Protein AF-A0A3L7RA05-F1 (afdb_monomer_lite)

pLDDT: mean 92.76, std 9.55, range [30.36, 98.62]

Sequence (229 aa):
MREIPTSWDGPIRLGLREAELTRAEQMAAEIEQLLPGQFQALEKLQRESLTTEQENALQTAAIDRTEAEQKMVAQAEATLKVTWPMVASAAPADLRNAAKKLAARYVEAEETAEMIDRYRDIVNYNFWRATCEAEVTEPALRARETAWRAEQEFQNAQLQAAKKSYEESFAAWREVLDAAPVLRADELTAEELAELIARYRMVLEQLDEKLPTPFILQDILDRTSTVAQ

Structure (mmCIF, N/CA/C/O backbone):
data_AF-A0A3L7RA05-F1
#
_entry.id   AF-A0A3L7RA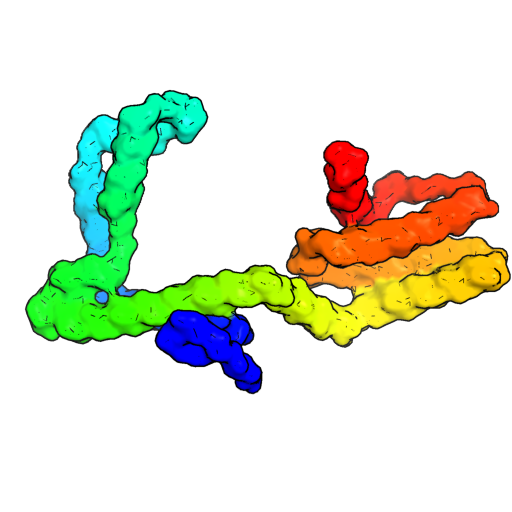05-F1
#
loop_
_atom_site.group_PDB
_atom_site.id
_atom_site.type_symbol
_atom_site.label_atom_id
_atom_site.label_alt_id
_atom_site.label_comp_id
_atom_site.label_asym_id
_atom_site.label_entity_id
_atom_site.label_seq_id
_atom_site.pdbx_PDB_ins_code
_atom_site.Cartn_x
_atom_site.Cartn_y
_atom_site.Cartn_z
_atom_site.occupancy
_atom_site.B_iso_or_equiv
_atom_site.auth_seq_id
_atom_site.auth_comp_id
_atom_site.auth_asym_id
_atom_site.auth_atom_id
_atom_site.pdbx_PDB_model_num
ATOM 1 N N . MET A 1 1 ? 11.178 -16.685 11.580 1.00 60.03 1 MET A N 1
ATOM 2 C CA . MET A 1 1 ? 10.991 -15.225 11.409 1.00 60.03 1 MET A CA 1
ATOM 3 C C . MET A 1 1 ? 11.704 -14.524 12.562 1.00 60.03 1 MET A C 1
ATOM 5 O O . MET A 1 1 ? 11.599 -15.023 13.675 1.00 60.03 1 MET A O 1
ATOM 9 N N . ARG A 1 2 ? 12.493 -13.472 12.298 1.00 75.25 2 ARG A N 1
ATOM 10 C CA . ARG A 1 2 ? 13.341 -12.799 13.303 1.00 75.25 2 ARG A CA 1
ATOM 11 C C . ARG A 1 2 ? 12.523 -11.799 14.123 1.00 75.25 2 ARG A C 1
ATOM 13 O O . ARG A 1 2 ? 11.702 -11.082 13.561 1.00 75.25 2 ARG A O 1
ATOM 20 N N . GLU A 1 3 ? 12.760 -11.779 15.427 1.00 81.69 3 GLU A N 1
ATOM 21 C CA . GLU A 1 3 ? 12.160 -10.833 16.370 1.00 81.69 3 GLU A CA 1
ATOM 22 C C . GLU A 1 3 ? 12.961 -9.532 16.429 1.00 81.69 3 GLU A C 1
ATOM 24 O O . GLU A 1 3 ? 14.195 -9.554 16.368 1.00 81.69 3 GLU A O 1
ATOM 29 N N . ILE A 1 4 ? 12.252 -8.409 16.539 1.00 75.56 4 ILE A N 1
ATOM 30 C CA . ILE A 1 4 ? 12.837 -7.079 16.702 1.00 75.56 4 ILE A CA 1
ATOM 31 C C . ILE A 1 4 ? 12.491 -6.593 18.112 1.00 75.56 4 ILE A C 1
ATOM 33 O O . ILE A 1 4 ? 11.303 -6.463 18.417 1.00 75.56 4 ILE A O 1
ATOM 37 N N . PRO A 1 5 ? 13.490 -6.343 18.979 1.00 76.31 5 PRO A N 1
ATOM 38 C CA . PRO A 1 5 ? 13.239 -5.713 20.265 1.00 76.31 5 PRO A CA 1
ATOM 39 C C . PRO A 1 5 ? 12.754 -4.283 20.025 1.00 76.31 5 PRO A C 1
ATOM 41 O O . PRO A 1 5 ? 13.353 -3.545 19.242 1.00 76.31 5 PRO A O 1
ATOM 44 N N . THR A 1 6 ? 11.671 -3.900 20.690 1.00 71.94 6 THR A N 1
ATOM 45 C CA . THR A 1 6 ? 11.108 -2.552 20.595 1.00 71.94 6 THR A CA 1
ATOM 46 C C . THR A 1 6 ? 11.242 -1.837 21.934 1.00 71.94 6 THR A C 1
ATOM 48 O O . THR A 1 6 ? 11.517 -2.456 22.961 1.00 71.94 6 THR A O 1
ATOM 51 N N . SER A 1 7 ? 11.059 -0.518 21.932 1.00 68.50 7 SER A N 1
ATOM 52 C CA . SER A 1 7 ? 10.914 0.271 23.162 1.00 68.50 7 SER A CA 1
ATOM 53 C C . SER A 1 7 ? 9.582 0.028 23.892 1.00 68.50 7 SER A C 1
ATOM 55 O O . SER A 1 7 ? 9.350 0.644 24.930 1.00 68.50 7 SER A O 1
ATOM 57 N N . TRP A 1 8 ? 8.720 -0.843 23.357 1.00 61.66 8 TRP A N 1
ATOM 58 C CA . TRP A 1 8 ? 7.424 -1.238 23.902 1.00 61.66 8 TRP A CA 1
ATOM 59 C C . TRP A 1 8 ? 7.462 -2.674 24.447 1.00 61.66 8 TRP A C 1
ATOM 61 O O . TRP A 1 8 ? 8.435 -3.403 24.247 1.00 61.66 8 TRP A O 1
ATOM 71 N N . ASP A 1 9 ? 6.408 -3.066 25.169 1.00 59.59 9 ASP A N 1
ATOM 72 C CA . ASP A 1 9 ? 6.291 -4.357 25.859 1.00 59.59 9 ASP A CA 1
ATOM 73 C C . ASP A 1 9 ? 6.180 -5.534 24.867 1.00 59.59 9 ASP A C 1
ATOM 75 O O . ASP A 1 9 ? 5.107 -6.057 24.578 1.00 59.59 9 ASP A O 1
ATOM 79 N N . GLY A 1 10 ? 7.325 -5.963 24.335 1.00 67.75 10 GLY A N 1
ATOM 80 C CA . GLY A 1 10 ? 7.475 -7.218 23.606 1.00 67.75 10 GLY A CA 1
ATOM 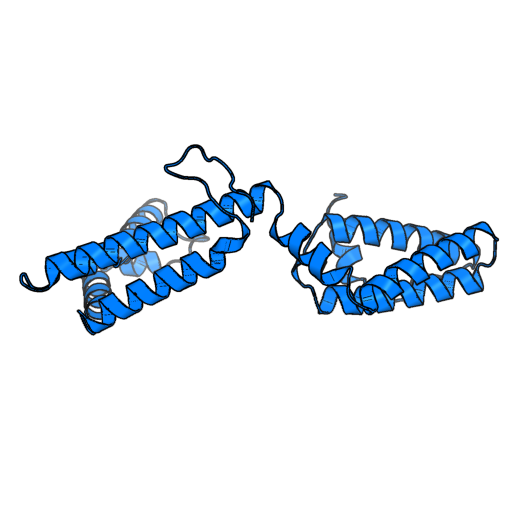81 C C . GLY A 1 10 ? 8.213 -7.105 22.267 1.00 67.75 10 GLY A C 1
ATOM 82 O O . GLY A 1 10 ? 8.258 -6.044 21.633 1.00 67.75 10 GLY A O 1
ATOM 83 N N . PRO A 1 11 ? 8.828 -8.209 21.811 1.00 79.31 11 PRO A N 1
ATOM 84 C CA . PRO A 1 11 ? 9.399 -8.279 20.477 1.00 79.31 11 PRO A CA 1
ATOM 85 C C . PRO A 1 11 ? 8.299 -8.311 19.411 1.00 79.31 11 PRO A C 1
ATOM 87 O O . PRO A 1 11 ? 7.339 -9.072 19.521 1.00 79.31 11 PRO A O 1
ATOM 90 N N . ILE A 1 12 ? 8.484 -7.556 18.328 1.00 86.00 12 ILE A N 1
ATOM 91 C CA . ILE A 1 12 ? 7.595 -7.610 17.161 1.00 86.00 12 ILE A CA 1
ATOM 92 C C . ILE A 1 12 ? 8.190 -8.463 16.048 1.00 86.00 12 ILE A C 1
ATOM 94 O O . ILE A 1 12 ? 9.405 -8.667 15.953 1.00 86.00 12 ILE A O 1
ATOM 98 N N . ARG A 1 13 ? 7.323 -8.919 15.144 1.00 89.75 13 ARG A N 1
ATOM 99 C CA . ARG A 1 13 ? 7.722 -9.547 13.885 1.00 89.75 13 ARG A CA 1
ATOM 100 C C . ARG A 1 13 ? 7.013 -8.846 12.740 1.00 89.75 13 ARG A C 1
ATOM 102 O O . ARG A 1 13 ? 5.790 -8.888 12.654 1.00 89.75 13 ARG A O 1
ATOM 109 N N . LEU A 1 14 ? 7.788 -8.248 11.834 1.00 91.19 14 LEU A N 1
ATOM 110 C CA . LEU A 1 14 ? 7.226 -7.397 10.783 1.00 91.19 14 LEU A CA 1
ATOM 111 C C . LEU A 1 14 ? 6.218 -8.135 9.906 1.00 91.19 14 LEU A C 1
ATOM 113 O O . LEU A 1 14 ? 5.184 -7.578 9.581 1.00 91.19 14 LEU A O 1
ATOM 117 N N . GLY A 1 15 ? 6.453 -9.407 9.583 1.00 91.25 15 GLY A N 1
ATOM 118 C CA . GLY A 1 15 ? 5.546 -10.198 8.746 1.00 91.25 15 GLY A CA 1
ATOM 119 C C . GLY A 1 15 ? 4.228 -10.629 9.406 1.00 91.25 15 GLY A C 1
ATOM 120 O O . GLY A 1 15 ? 3.490 -11.373 8.775 1.00 91.25 15 GLY A O 1
ATOM 121 N N . LEU A 1 16 ? 3.934 -10.222 10.650 1.00 93.69 16 LEU A N 1
ATOM 122 C CA . LEU A 1 16 ? 2.717 -10.633 11.369 1.00 93.69 16 LEU A CA 1
ATOM 123 C C . LEU A 1 16 ? 1.593 -9.589 11.392 1.00 93.69 16 LEU A C 1
ATOM 125 O O . LEU A 1 16 ? 0.535 -9.893 11.930 1.00 93.69 16 LEU A O 1
ATOM 129 N N . ARG A 1 17 ? 1.769 -8.404 10.791 1.00 94.88 17 ARG A N 1
ATOM 130 C CA . ARG A 1 17 ? 0.741 -7.343 10.772 1.00 94.88 17 ARG A CA 1
ATOM 131 C C . ARG A 1 17 ? -0.640 -7.869 10.380 1.00 94.88 17 ARG A C 1
ATOM 133 O O . ARG A 1 17 ? -1.608 -7.648 11.090 1.00 94.88 17 ARG A O 1
ATOM 140 N N . GLU A 1 18 ? -0.723 -8.593 9.266 1.00 95.75 18 GLU A N 1
ATOM 141 C CA . GLU A 1 18 ? -1.983 -9.122 8.737 1.00 95.75 18 GLU A CA 1
ATOM 142 C C . GLU A 1 18 ? -2.595 -10.180 9.665 1.00 95.75 18 GLU A C 1
ATOM 144 O O . GLU A 1 18 ? -3.815 -10.275 9.776 1.00 95.75 18 GLU A O 1
ATOM 149 N N . ALA A 1 19 ? -1.758 -10.953 10.364 1.00 96.00 19 ALA A N 1
ATOM 150 C CA . ALA A 1 19 ? -2.216 -11.929 11.346 1.00 96.00 19 ALA A CA 1
ATOM 151 C C . ALA A 1 19 ? -2.782 -11.250 12.605 1.00 96.00 19 ALA A C 1
ATOM 153 O O . ALA A 1 19 ? -3.796 -11.708 13.124 1.00 96.00 19 ALA A O 1
ATOM 154 N N . GLU A 1 20 ? -2.176 -10.150 13.066 1.00 96.31 20 GLU A N 1
ATOM 155 C CA . GLU A 1 20 ? -2.706 -9.362 14.189 1.00 96.31 20 GLU A CA 1
ATOM 156 C C . GLU A 1 20 ? -4.001 -8.630 13.811 1.00 96.31 20 GLU A C 1
ATOM 158 O O . GLU A 1 20 ? -4.951 -8.659 14.587 1.00 96.31 20 GLU A O 1
ATOM 163 N N . LEU A 1 21 ? -4.111 -8.089 12.591 1.00 97.25 21 LEU A N 1
ATOM 164 C CA . LEU A 1 21 ? -5.382 -7.543 12.087 1.00 97.25 21 LEU A CA 1
ATOM 165 C C . LEU A 1 21 ? -6.471 -8.619 12.026 1.00 97.25 21 LEU A C 1
ATOM 167 O O . LEU A 1 21 ? -7.571 -8.425 12.533 1.00 97.25 21 LEU A O 1
ATOM 171 N N . THR A 1 22 ? -6.146 -9.803 11.499 1.00 97.75 22 THR A N 1
ATOM 172 C CA . THR A 1 22 ? -7.081 -10.941 11.476 1.00 97.75 22 THR A CA 1
ATOM 173 C C . THR A 1 22 ? -7.502 -11.341 12.895 1.00 97.75 22 THR A C 1
ATOM 175 O O . THR A 1 22 ? -8.666 -11.652 13.146 1.00 97.75 22 THR A O 1
ATOM 178 N N . ARG A 1 23 ? -6.569 -11.327 13.856 1.00 97.00 23 ARG A N 1
ATOM 179 C CA . ARG A 1 23 ? -6.865 -11.581 15.271 1.00 97.00 23 ARG A CA 1
ATOM 180 C C . ARG A 1 23 ? -7.800 -10.510 15.837 1.00 97.00 23 ARG A C 1
ATOM 182 O O . ARG A 1 23 ? -8.740 -10.871 16.542 1.00 97.00 23 ARG A O 1
ATOM 189 N N . ALA A 1 24 ? -7.579 -9.231 15.539 1.00 97.25 24 ALA A N 1
ATOM 190 C CA . ALA A 1 24 ? -8.465 -8.145 15.950 1.00 97.25 24 ALA A CA 1
ATOM 191 C C . ALA A 1 24 ? -9.879 -8.330 15.373 1.00 97.25 24 ALA A C 1
ATOM 193 O O . ALA A 1 24 ? -10.850 -8.331 16.129 1.00 97.25 24 ALA A O 1
ATOM 194 N N . GLU A 1 25 ? -10.005 -8.599 14.073 1.00 97.44 25 GLU A N 1
ATOM 195 C CA . GLU A 1 25 ? -11.287 -8.877 13.410 1.00 97.44 25 GLU A CA 1
ATOM 196 C C . GLU A 1 25 ? -12.034 -10.053 14.053 1.00 97.44 25 GLU A C 1
ATOM 198 O O . GLU A 1 25 ? -13.237 -9.969 14.306 1.00 97.44 25 GLU A O 1
ATOM 203 N N . GLN A 1 26 ? -11.325 -11.136 14.384 1.00 97.62 26 GLN A N 1
ATOM 204 C CA . GLN A 1 26 ? -11.904 -12.284 15.086 1.00 97.62 26 GLN A CA 1
ATOM 205 C C . GLN A 1 26 ? -12.421 -11.903 16.477 1.00 97.62 26 GLN A C 1
ATOM 207 O O . GLN A 1 26 ? -13.551 -12.246 16.821 1.00 97.62 26 GLN A O 1
ATOM 212 N N . MET A 1 27 ? -11.637 -11.158 17.266 1.00 97.25 27 MET A N 1
ATOM 213 C CA . MET A 1 27 ? -12.080 -10.694 18.587 1.00 97.25 27 MET A CA 1
ATOM 214 C C . MET A 1 27 ? -13.296 -9.764 18.471 1.00 97.25 27 MET A C 1
ATOM 216 O O . MET A 1 27 ? -14.230 -9.887 19.258 1.00 97.25 27 MET A O 1
ATOM 220 N N . ALA A 1 28 ? -13.316 -8.863 17.485 1.00 96.50 28 ALA A N 1
ATOM 221 C CA . ALA A 1 28 ? -14.454 -7.988 17.214 1.00 96.50 28 ALA A CA 1
ATOM 222 C C . ALA A 1 28 ? -15.717 -8.796 16.870 1.00 96.50 28 ALA A C 1
ATOM 224 O O . ALA A 1 28 ? -16.781 -8.550 17.436 1.00 96.50 28 ALA A O 1
ATOM 225 N N . ALA A 1 29 ? -15.590 -9.813 16.014 1.00 97.50 29 ALA A N 1
ATOM 226 C CA . ALA A 1 29 ? -16.691 -10.709 15.671 1.00 97.50 29 ALA A CA 1
ATOM 227 C C . ALA A 1 29 ? -17.203 -11.505 16.886 1.00 97.50 29 ALA A C 1
ATOM 229 O O . ALA A 1 29 ? -18.412 -11.671 17.043 1.00 97.50 29 ALA A O 1
ATOM 230 N N . GLU A 1 30 ? -16.318 -11.969 17.774 1.00 96.88 30 GLU A N 1
ATOM 231 C CA . GLU A 1 30 ? -16.709 -12.634 19.025 1.00 96.88 30 GLU A CA 1
ATOM 232 C C . GLU A 1 30 ? -17.455 -11.684 19.977 1.00 96.88 30 GLU A C 1
ATOM 234 O O . GLU A 1 30 ? -18.440 -12.086 20.602 1.00 96.88 30 GLU A O 1
ATOM 239 N N . ILE A 1 31 ? -17.029 -10.418 20.078 1.00 96.62 31 ILE A N 1
ATOM 240 C CA . ILE A 1 31 ? -17.736 -9.411 20.885 1.00 96.62 31 ILE A CA 1
ATOM 241 C C . ILE A 1 31 ? -19.118 -9.133 20.294 1.00 96.62 31 ILE A C 1
ATOM 243 O O . ILE A 1 31 ? -20.088 -9.082 21.048 1.00 96.62 31 ILE A O 1
ATOM 247 N N . GLU A 1 32 ? -19.229 -9.006 18.971 1.00 96.94 32 GLU A N 1
ATOM 248 C CA . GLU A 1 32 ? -20.511 -8.807 18.288 1.00 96.94 32 GLU A CA 1
ATOM 249 C C . GLU A 1 32 ? -21.453 -10.005 18.487 1.00 96.94 32 GLU A C 1
ATOM 251 O O . GLU A 1 32 ? -22.637 -9.824 18.743 1.00 96.94 32 GLU A O 1
ATOM 256 N N . GLN A 1 33 ? -20.946 -11.242 18.466 1.00 96.88 33 GLN A N 1
ATOM 257 C CA . GLN A 1 33 ? -21.755 -12.425 18.791 1.00 96.88 33 GLN A CA 1
ATOM 258 C C . GLN A 1 33 ? -22.227 -12.433 20.251 1.00 96.88 33 GLN A C 1
ATOM 260 O O . GLN A 1 33 ? -23.344 -12.864 20.539 1.00 96.88 33 GLN A O 1
ATOM 265 N N . LEU A 1 34 ? -21.385 -11.963 21.176 1.00 95.50 34 LEU A N 1
ATOM 266 C CA . LEU A 1 34 ? -21.715 -11.866 22.597 1.00 95.50 34 LEU A CA 1
ATOM 267 C C . LEU A 1 34 ? -22.720 -10.738 22.887 1.00 95.50 34 LEU A C 1
ATOM 269 O O . LEU A 1 34 ? -23.530 -10.852 23.807 1.00 95.50 34 LEU A O 1
ATOM 273 N N . LEU A 1 35 ? -22.643 -9.643 22.130 1.00 96.12 35 LEU A N 1
ATOM 274 C CA . LEU A 1 35 ? -23.382 -8.397 22.331 1.00 96.12 35 LEU A CA 1
ATOM 275 C C . LEU A 1 35 ? -23.994 -7.905 21.005 1.00 96.12 35 LEU A C 1
ATOM 277 O O . LEU A 1 35 ? -23.650 -6.816 20.538 1.00 96.12 35 LEU A O 1
ATOM 281 N N . PRO A 1 36 ? -24.923 -8.670 20.408 1.00 96.62 36 PRO A N 1
ATOM 282 C CA . PRO A 1 36 ? -25.398 -8.412 19.053 1.00 96.62 36 PRO A CA 1
ATOM 283 C C . PRO A 1 36 ? -26.062 -7.041 18.931 1.00 96.62 36 PRO A C 1
ATOM 285 O O . PRO A 1 36 ? -26.958 -6.693 19.706 1.00 96.62 36 PRO A O 1
ATOM 288 N N . GLY A 1 37 ? -25.615 -6.260 17.949 1.00 94.88 37 GLY A N 1
ATOM 289 C CA . GLY A 1 37 ? -26.120 -4.930 17.620 1.00 94.88 37 GLY A CA 1
ATOM 290 C C . GLY A 1 37 ? -25.737 -3.830 18.611 1.00 94.88 37 GLY A C 1
ATOM 291 O O . GLY A 1 37 ? -26.127 -2.680 18.408 1.00 94.88 37 GLY A O 1
ATOM 292 N N . GLN A 1 38 ? -24.980 -4.131 19.673 1.00 94.81 38 GLN A N 1
ATOM 293 C CA . GLN A 1 38 ? -24.647 -3.134 20.697 1.00 94.81 38 GLN A CA 1
ATOM 294 C C . GLN A 1 38 ? -23.672 -2.074 20.186 1.00 94.81 38 GLN A C 1
ATOM 296 O O . GLN A 1 38 ? -23.773 -0.918 20.593 1.00 94.81 38 GLN A O 1
ATOM 301 N N . PHE A 1 39 ? -22.769 -2.432 19.269 1.00 95.69 39 PHE A N 1
ATOM 302 C CA . PHE A 1 39 ? -21.875 -1.457 18.645 1.00 95.69 39 PHE A CA 1
ATOM 303 C C . PHE A 1 39 ? -22.674 -0.412 17.857 1.00 95.69 39 PHE A C 1
ATOM 305 O O . PHE A 1 39 ? -22.581 0.781 18.137 1.00 95.69 39 PHE A O 1
ATOM 312 N N . GLN A 1 40 ? -23.548 -0.867 16.955 1.00 95.56 40 GLN A N 1
ATOM 313 C CA . GLN A 1 40 ? -24.406 0.007 16.148 1.00 95.56 40 GLN A CA 1
ATOM 314 C C . GLN A 1 40 ? -25.390 0.817 17.003 1.00 95.56 40 GLN A C 1
ATOM 316 O O . GLN A 1 40 ? -25.653 1.986 16.719 1.00 95.56 40 GLN A O 1
ATOM 321 N N . ALA A 1 41 ? -25.939 0.220 18.066 1.00 94.75 41 ALA A N 1
ATOM 322 C CA . ALA A 1 41 ? -26.807 0.931 18.998 1.00 94.75 41 ALA A CA 1
ATOM 323 C C . ALA A 1 41 ? -26.061 2.079 19.696 1.00 94.75 41 ALA A C 1
ATOM 325 O O . ALA A 1 41 ? -26.610 3.174 19.834 1.00 94.75 41 ALA A O 1
ATOM 326 N N . LEU A 1 42 ? -24.805 1.849 20.090 1.00 94.88 42 LEU A N 1
ATOM 327 C CA . LEU A 1 42 ? -23.967 2.871 20.704 1.00 94.88 42 LEU A CA 1
ATOM 328 C C . LEU A 1 42 ? -23.561 3.955 19.694 1.00 94.88 42 LEU A C 1
ATOM 330 O O . LEU A 1 42 ? -23.609 5.130 20.040 1.00 94.88 42 LEU A O 1
ATOM 334 N N . GLU A 1 43 ? -23.249 3.602 18.443 1.00 94.31 43 GLU A N 1
ATOM 335 C CA . GLU A 1 43 ? -23.002 4.582 17.368 1.00 94.31 43 GLU A CA 1
ATOM 336 C C . GLU A 1 43 ? -24.209 5.487 17.133 1.00 94.31 43 GLU A C 1
ATOM 338 O O . GLU A 1 43 ? -24.073 6.708 17.033 1.00 94.31 43 GLU A O 1
ATOM 343 N N . LYS A 1 44 ? -25.405 4.895 17.075 1.00 94.31 44 LYS A N 1
ATOM 344 C CA . LYS A 1 44 ? -26.647 5.646 16.922 1.00 94.31 44 LYS A CA 1
ATOM 345 C C . LYS A 1 44 ? -26.858 6.602 18.096 1.00 94.31 44 LYS A C 1
ATOM 347 O O . LYS A 1 44 ? -27.145 7.771 17.866 1.00 94.31 44 LYS A O 1
ATOM 352 N N . LEU A 1 45 ? -26.655 6.131 19.327 1.00 93.50 45 LEU A N 1
ATOM 353 C CA . LEU A 1 45 ? -26.782 6.957 20.528 1.00 93.50 45 LEU A CA 1
ATOM 354 C C . LEU A 1 45 ? -25.779 8.120 20.536 1.00 93.50 45 LEU A C 1
ATOM 356 O O . LEU A 1 45 ? -26.148 9.235 20.890 1.00 93.50 45 LEU A O 1
ATOM 360 N N . GLN A 1 46 ? -24.533 7.885 20.116 1.00 93.25 46 GLN A N 1
ATOM 361 C CA . GLN A 1 46 ? -23.517 8.939 20.021 1.00 93.25 46 GLN A CA 1
ATOM 362 C C . GLN A 1 46 ? -23.810 9.948 18.913 1.00 93.25 46 GLN A C 1
ATOM 364 O O . GLN A 1 46 ? -23.480 11.121 19.049 1.00 93.25 46 GLN A O 1
ATOM 369 N N . ARG A 1 47 ? -24.449 9.521 17.823 1.00 91.50 47 ARG A N 1
ATOM 370 C CA . ARG A 1 47 ? -24.908 10.438 16.778 1.00 91.50 47 ARG A CA 1
ATOM 371 C C . ARG A 1 47 ? -26.085 11.286 17.252 1.00 91.50 47 ARG A C 1
ATOM 373 O O . ARG A 1 47 ? -26.091 12.484 17.019 1.00 91.50 47 ARG A O 1
ATOM 380 N N . GLU A 1 48 ? -27.041 10.682 17.952 1.00 93.00 48 GLU A N 1
ATOM 381 C CA . GLU A 1 48 ? -28.201 11.378 18.527 1.00 93.00 48 GLU A CA 1
ATOM 382 C C . GLU A 1 48 ? -27.830 12.321 19.686 1.00 93.00 48 GLU A C 1
ATOM 384 O O . GLU A 1 48 ? -28.621 13.194 20.036 1.00 93.00 48 GLU A O 1
ATOM 389 N N . SER A 1 49 ? -26.645 12.161 20.287 1.00 92.19 49 SER A N 1
ATOM 390 C CA . SER A 1 49 ? -26.158 13.026 21.367 1.00 92.19 49 SER A CA 1
ATOM 391 C C . SER A 1 49 ? -25.431 14.284 20.880 1.00 92.19 49 SER A C 1
ATOM 393 O O . SER A 1 49 ? -25.112 15.148 21.703 1.00 92.19 49 SER A O 1
ATOM 395 N N . LEU A 1 50 ? -25.185 14.414 19.570 1.00 92.38 50 LEU A N 1
ATOM 396 C CA . LEU A 1 50 ? -24.576 15.612 18.997 1.00 92.38 50 LEU A CA 1
ATOM 397 C C . LEU A 1 50 ? -25.514 16.815 19.095 1.00 92.38 50 LEU A C 1
ATOM 399 O O . LEU A 1 50 ? -26.730 16.714 18.931 1.00 92.38 50 LEU A O 1
ATOM 403 N N . THR A 1 51 ? -24.937 17.988 19.341 1.00 91.88 51 THR A N 1
ATOM 404 C CA . THR A 1 51 ? -25.700 19.236 19.286 1.00 91.88 51 THR A CA 1
ATOM 405 C C . THR A 1 51 ? -25.928 19.664 17.839 1.00 91.88 51 THR A C 1
ATOM 407 O O . THR A 1 51 ? -25.129 19.374 16.951 1.00 91.88 51 THR A O 1
ATOM 410 N N . THR A 1 52 ? -26.979 20.450 17.598 1.00 90.25 52 THR A N 1
ATOM 411 C CA . THR A 1 52 ? -27.245 21.030 16.271 1.00 90.25 52 THR A CA 1
ATOM 412 C C . THR A 1 52 ? -26.065 21.866 15.757 1.00 90.25 52 THR A C 1
ATOM 414 O O . THR A 1 52 ? -25.778 21.872 14.566 1.00 90.25 52 THR A O 1
ATOM 417 N N . GLU A 1 53 ? -25.340 22.548 16.648 1.00 89.00 53 GLU A N 1
ATOM 418 C CA . GLU A 1 53 ? -24.135 23.306 16.287 1.00 89.00 53 GLU A CA 1
ATOM 419 C C . GLU A 1 53 ? -22.990 22.386 15.838 1.00 89.00 53 GLU A C 1
ATOM 421 O O . GLU A 1 53 ? -22.323 22.678 14.848 1.00 89.00 53 GLU A O 1
ATOM 426 N N . GLN A 1 54 ? -22.799 21.247 16.513 1.00 90.06 54 GLN A N 1
ATOM 427 C CA . GLN A 1 54 ? -21.813 20.236 16.128 1.00 90.06 54 GLN A CA 1
ATOM 428 C C . GLN A 1 54 ? -22.159 19.576 14.789 1.00 90.06 54 GLN A C 1
ATOM 430 O O . GLN A 1 54 ? -21.278 19.405 13.949 1.00 90.06 54 GLN A O 1
ATOM 435 N N . GLU A 1 55 ? -23.432 19.243 14.562 1.00 89.88 55 GLU A N 1
ATOM 436 C CA . GLU A 1 55 ? -23.894 18.691 13.283 1.00 89.88 55 GLU A CA 1
ATOM 437 C C . GLU A 1 55 ? -23.682 19.674 12.128 1.00 89.88 55 GLU A C 1
ATOM 439 O O . GLU A 1 55 ? -23.180 19.285 11.073 1.00 89.88 55 GLU A O 1
ATOM 444 N N . ASN A 1 56 ? -24.000 20.955 12.336 1.00 91.62 56 ASN A N 1
ATOM 445 C CA . ASN A 1 56 ? -23.769 21.994 11.335 1.00 91.62 56 ASN A CA 1
ATOM 446 C C . ASN A 1 56 ? -22.270 22.164 11.044 1.00 91.62 56 ASN A C 1
ATOM 448 O O . ASN A 1 56 ? -21.872 22.195 9.881 1.00 91.62 56 ASN A O 1
ATOM 452 N N . ALA A 1 57 ? -21.424 22.197 12.079 1.00 90.75 57 ALA A N 1
ATOM 453 C CA . ALA A 1 57 ? -19.976 22.327 11.917 1.00 90.75 57 ALA A CA 1
ATOM 454 C C . ALA A 1 57 ? -19.356 21.140 11.148 1.00 90.75 57 ALA A C 1
ATOM 456 O O . ALA A 1 57 ? -18.427 21.330 10.359 1.00 90.75 57 ALA A O 1
ATOM 457 N N . LEU A 1 58 ? -19.887 19.924 11.334 1.00 90.31 58 LEU A N 1
ATOM 458 C CA . LEU A 1 58 ? -19.482 18.734 10.575 1.00 90.31 58 LEU A CA 1
ATOM 459 C C . LEU A 1 58 ? -19.830 18.840 9.082 1.00 90.31 58 LEU A C 1
ATOM 461 O O . LEU A 1 58 ? -19.088 18.315 8.252 1.00 90.31 58 LEU A O 1
ATOM 465 N N . GLN A 1 59 ? -20.924 19.525 8.737 1.00 92.81 59 GLN A N 1
ATOM 466 C CA . GLN A 1 59 ? -21.350 19.740 7.349 1.00 92.81 59 GLN A CA 1
ATOM 467 C C . GLN A 1 59 ? -20.569 20.861 6.647 1.00 92.81 59 GLN A C 1
ATOM 469 O O . GLN A 1 59 ? -20.438 20.833 5.422 1.00 92.81 59 GLN A O 1
ATOM 474 N N . THR A 1 60 ? -20.015 21.819 7.395 1.00 90.62 60 THR A N 1
ATOM 475 C CA . THR A 1 60 ? -19.139 22.864 6.846 1.00 90.62 60 THR A CA 1
ATOM 476 C C . THR A 1 60 ? -17.842 22.246 6.314 1.00 90.62 60 THR A C 1
ATOM 478 O O . THR A 1 60 ? -17.188 21.448 6.998 1.00 90.62 60 THR A O 1
ATOM 481 N N . ALA A 1 61 ? -17.441 22.613 5.093 1.00 90.94 61 ALA A N 1
ATOM 482 C CA . ALA A 1 61 ? -16.202 22.135 4.484 1.00 90.94 61 ALA A CA 1
ATOM 483 C C . ALA A 1 61 ? -14.982 22.576 5.306 1.00 90.94 61 ALA A C 1
ATOM 485 O O . ALA A 1 61 ? -14.946 23.692 5.811 1.00 90.94 61 ALA A O 1
ATOM 486 N N . ALA A 1 62 ? -13.960 21.720 5.422 1.00 89.50 62 ALA A N 1
ATOM 487 C CA . ALA A 1 62 ? -12.821 21.960 6.316 1.00 89.50 62 ALA A CA 1
ATOM 488 C C . ALA A 1 62 ? -12.106 23.305 6.087 1.00 89.50 62 ALA A C 1
ATOM 490 O O . ALA A 1 62 ? -11.623 23.897 7.046 1.00 89.50 62 ALA A O 1
ATOM 491 N N . ILE A 1 63 ? -12.070 23.785 4.839 1.00 91.88 63 ILE A N 1
ATOM 492 C CA . ILE A 1 63 ? -11.450 25.062 4.456 1.00 91.88 63 ILE A CA 1
ATOM 493 C C . ILE A 1 63 ? -12.285 26.292 4.845 1.00 91.88 63 ILE A C 1
ATOM 495 O O . ILE A 1 63 ? -11.732 27.375 5.004 1.00 91.88 63 ILE A O 1
ATOM 499 N N . ASP A 1 64 ? -13.591 26.111 5.041 1.00 93.12 64 ASP A N 1
ATOM 500 C CA . ASP A 1 64 ? -14.544 27.177 5.358 1.00 93.12 64 ASP A CA 1
ATOM 501 C C . ASP A 1 64 ? -14.877 27.238 6.859 1.00 93.12 64 ASP A C 1
ATOM 503 O O . ASP A 1 64 ? -15.622 28.114 7.296 1.00 93.12 64 ASP A O 1
ATOM 507 N N . ARG A 1 65 ? -14.331 26.315 7.665 1.00 90.81 65 ARG A N 1
ATOM 508 C CA . ARG A 1 65 ? -14.553 26.263 9.116 1.00 90.81 65 ARG A CA 1
ATOM 509 C C . ARG A 1 65 ? -13.808 27.391 9.819 1.00 90.81 65 ARG A C 1
ATOM 511 O O . ARG A 1 65 ? -12.603 27.573 9.660 1.00 90.81 65 ARG A O 1
ATOM 518 N N . THR A 1 66 ? -14.512 28.089 10.695 1.00 94.31 66 THR A N 1
ATOM 519 C CA . THR A 1 66 ? -13.908 28.948 11.714 1.00 94.31 66 THR A CA 1
ATOM 520 C C . THR A 1 66 ? -13.148 28.117 12.754 1.00 94.31 66 THR A C 1
ATOM 522 O O . THR A 1 66 ? -13.390 26.923 12.930 1.00 94.31 66 THR A O 1
ATOM 525 N N . GLU A 1 67 ? -12.262 28.754 13.525 1.00 92.25 67 GLU A N 1
ATOM 526 C CA . GLU A 1 67 ? -11.533 28.079 14.613 1.00 92.25 67 GLU A CA 1
ATOM 527 C C . GLU A 1 67 ? -12.485 27.460 15.660 1.00 92.25 67 GLU A C 1
ATOM 529 O O . GLU A 1 67 ? -12.211 26.400 16.226 1.00 92.25 67 GLU A O 1
ATOM 534 N N . ALA A 1 68 ? -13.624 28.112 15.914 1.00 91.94 68 ALA A N 1
ATOM 535 C CA . ALA A 1 68 ? -14.646 27.608 16.826 1.00 91.94 68 ALA A CA 1
ATOM 536 C C . ALA A 1 68 ? -15.328 26.349 16.270 1.00 91.94 68 ALA A C 1
ATOM 538 O O . ALA A 1 68 ? -15.423 25.346 16.977 1.00 91.94 68 ALA A O 1
ATOM 539 N N . GLU A 1 69 ? -15.728 26.364 14.996 1.00 91.38 69 GLU A N 1
ATOM 540 C CA . GLU A 1 69 ? -16.300 25.194 14.320 1.00 91.38 69 GLU A CA 1
ATOM 541 C C . GLU A 1 69 ? -15.289 24.053 14.231 1.00 91.38 69 GLU A C 1
ATOM 543 O O . GLU A 1 69 ? -15.646 22.897 14.429 1.00 91.38 69 GLU A O 1
ATOM 548 N N . GLN A 1 70 ? -14.007 24.356 14.026 1.00 92.38 70 GLN A N 1
ATOM 549 C CA . GLN A 1 70 ? -12.962 23.341 14.010 1.00 92.38 70 GLN A CA 1
ATOM 550 C C . GLN A 1 70 ? -12.822 22.638 15.369 1.00 92.38 70 GLN A C 1
ATOM 552 O O . GLN A 1 70 ? -12.703 21.413 15.420 1.00 92.38 70 GLN A O 1
ATOM 557 N N . LYS A 1 71 ? -12.912 23.381 16.481 1.00 92.81 71 LYS A N 1
ATOM 558 C CA . LYS A 1 71 ? -12.962 22.795 17.834 1.00 92.81 71 LYS A CA 1
ATOM 559 C C . LYS A 1 71 ? -14.228 21.964 18.050 1.00 92.81 71 LYS A C 1
ATOM 561 O O . LYS A 1 71 ? -14.143 20.893 18.647 1.00 92.81 71 LYS A O 1
ATOM 566 N N . MET A 1 72 ? -15.380 22.426 17.560 1.00 92.69 72 MET A N 1
ATOM 567 C CA . MET A 1 72 ? -16.643 21.682 17.651 1.00 92.69 72 MET A CA 1
ATOM 568 C C . MET A 1 72 ? -16.600 20.377 16.857 1.00 92.69 72 MET A C 1
ATOM 570 O O . MET A 1 72 ? -17.036 19.354 17.375 1.00 92.69 72 MET A O 1
ATOM 574 N N . VAL A 1 73 ? -16.026 20.384 15.651 1.00 92.62 73 VAL A N 1
ATOM 575 C CA . VAL A 1 73 ? -15.826 19.172 14.845 1.00 92.62 73 VAL A CA 1
ATOM 576 C C . VAL A 1 73 ? -14.923 18.187 15.571 1.00 92.62 73 VAL A C 1
ATOM 578 O O . VAL A 1 73 ? -15.305 17.034 15.714 1.00 92.62 73 VAL A O 1
ATOM 581 N N . ALA A 1 74 ? -13.787 18.633 16.112 1.00 92.12 74 ALA A N 1
ATOM 582 C CA . ALA A 1 74 ? -12.895 17.747 16.861 1.00 92.12 74 ALA A CA 1
ATOM 583 C C . ALA A 1 74 ? -13.600 17.096 18.069 1.00 92.12 74 ALA A C 1
ATOM 585 O O . ALA A 1 74 ? -13.409 15.913 18.350 1.00 92.12 74 ALA A O 1
ATOM 586 N N . GLN A 1 75 ? -14.449 17.850 18.775 1.00 91.88 75 GLN A N 1
ATOM 587 C CA . GLN A 1 75 ? -15.273 17.313 19.863 1.00 91.88 75 GLN A CA 1
ATOM 588 C C . GLN A 1 75 ? -16.338 16.335 19.354 1.00 91.88 75 GLN A C 1
ATOM 590 O O . GLN A 1 75 ? -16.534 15.284 19.958 1.00 91.88 75 GLN A O 1
ATOM 595 N N . ALA A 1 76 ? -17.014 16.660 18.252 1.00 92.19 76 ALA A N 1
ATOM 596 C CA . ALA A 1 76 ? -18.044 15.816 17.661 1.00 92.19 76 ALA A CA 1
ATOM 597 C C . ALA A 1 76 ? -17.461 14.494 17.141 1.00 92.19 76 ALA A C 1
ATOM 599 O O . ALA A 1 76 ? -18.007 13.432 17.423 1.00 92.19 76 ALA A O 1
ATOM 600 N N . GLU A 1 77 ? -16.315 14.535 16.461 1.00 92.38 77 GLU A N 1
ATOM 601 C CA . GLU A 1 77 ? -15.569 13.353 16.019 1.00 92.38 77 GLU A CA 1
ATOM 602 C C . GLU A 1 77 ? -15.148 12.479 17.208 1.00 92.38 77 GLU A C 1
ATOM 604 O O . GLU A 1 77 ? -15.293 11.257 17.157 1.00 92.38 77 GLU A O 1
ATOM 609 N N . ALA A 1 78 ? -14.699 13.090 18.311 1.00 91.12 78 ALA A N 1
ATOM 610 C CA . ALA A 1 78 ? -14.382 12.360 19.537 1.00 91.12 78 ALA A CA 1
ATOM 611 C C . ALA A 1 78 ? -15.620 11.690 20.162 1.00 91.12 78 ALA A C 1
ATOM 613 O O . ALA A 1 78 ? -15.522 10.552 20.618 1.00 91.12 78 ALA A O 1
ATOM 614 N N . THR A 1 79 ? -16.782 12.351 20.154 1.00 91.06 79 THR A N 1
ATOM 615 C CA . THR A 1 79 ? -18.051 11.767 20.625 1.00 91.06 79 THR A CA 1
ATOM 616 C C . THR A 1 79 ? -18.517 10.620 19.732 1.00 91.06 79 THR A C 1
ATOM 618 O O . THR A 1 79 ? -18.915 9.568 20.235 1.00 91.06 79 THR A O 1
ATOM 621 N N . LEU A 1 80 ? -18.439 10.794 18.412 1.00 92.62 80 LEU A N 1
ATOM 622 C CA . LEU A 1 80 ? -18.854 9.794 17.428 1.00 92.62 80 LEU A CA 1
ATOM 623 C C . LEU A 1 80 ? -17.965 8.544 17.427 1.00 92.62 80 LEU A C 1
ATOM 625 O O . LEU A 1 80 ? -18.405 7.490 16.966 1.00 92.62 80 LEU A O 1
ATOM 629 N N . LYS A 1 81 ? -16.730 8.633 17.935 1.00 94.31 81 LYS A N 1
ATOM 630 C CA . LYS A 1 81 ? -15.792 7.510 17.972 1.00 94.31 81 LYS A CA 1
ATOM 631 C C . LYS A 1 81 ? -16.237 6.446 18.981 1.00 94.31 81 LYS A C 1
ATOM 633 O O . LYS A 1 81 ? -15.911 6.503 20.166 1.00 94.31 81 LYS A O 1
ATOM 638 N N . VAL A 1 82 ? -16.940 5.430 18.491 1.00 95.06 82 VAL A N 1
ATOM 639 C CA . VAL A 1 82 ? -17.291 4.228 19.258 1.00 95.06 82 VAL A CA 1
ATOM 640 C C . VAL A 1 82 ? -16.166 3.197 19.188 1.00 95.06 82 VAL A C 1
ATOM 642 O O . VAL A 1 82 ? -15.555 2.989 18.144 1.00 95.06 82 VAL A O 1
ATOM 645 N N . THR A 1 83 ? -15.878 2.542 20.316 1.00 96.06 83 THR A N 1
ATOM 646 C CA . THR A 1 83 ? -14.831 1.514 20.419 1.00 96.06 83 THR A CA 1
ATOM 647 C C . THR A 1 83 ? -15.347 0.261 21.129 1.00 96.06 83 THR A C 1
ATOM 649 O O . THR A 1 83 ? -16.242 0.333 21.978 1.00 96.06 83 THR A O 1
ATOM 652 N N . TRP A 1 84 ? -14.755 -0.903 20.847 1.00 96.56 84 TRP A N 1
ATOM 653 C CA . TRP A 1 84 ? -15.118 -2.157 21.521 1.00 96.56 84 TRP A CA 1
ATOM 654 C C . TRP A 1 84 ? -14.986 -2.118 23.055 1.00 96.56 84 TRP A C 1
ATOM 656 O O . TRP A 1 84 ? -15.866 -2.659 23.726 1.00 96.56 84 TRP A O 1
ATOM 666 N N . PRO A 1 85 ? -13.987 -1.443 23.663 1.00 96.75 85 PRO A N 1
ATOM 667 C CA . PRO A 1 85 ? -13.961 -1.220 25.111 1.00 96.75 85 PRO A CA 1
ATOM 668 C C . PRO A 1 85 ? -15.174 -0.456 25.663 1.00 96.75 85 PRO A C 1
ATOM 670 O O . PRO A 1 85 ? -15.624 -0.751 26.777 1.00 96.75 85 PRO A O 1
ATOM 673 N N . MET A 1 86 ? -15.732 0.497 24.904 1.00 96.19 86 MET A N 1
ATOM 674 C CA . MET A 1 86 ? -16.962 1.201 25.293 1.00 96.19 86 MET A CA 1
ATOM 675 C C . MET A 1 86 ? -18.160 0.248 25.267 1.00 96.19 86 MET A C 1
ATOM 677 O O . MET A 1 86 ? -18.880 0.152 26.262 1.00 96.19 86 MET A O 1
ATOM 681 N N . VAL A 1 87 ? -18.313 -0.526 24.187 1.00 96.44 87 VAL A N 1
ATOM 682 C CA . VAL A 1 87 ? -19.370 -1.547 24.050 1.00 96.44 87 VAL A CA 1
ATOM 683 C C . VAL A 1 87 ? -19.279 -2.584 25.172 1.00 96.44 87 VAL A C 1
ATOM 685 O O . VAL A 1 87 ? -20.258 -2.857 25.867 1.00 96.44 87 VAL A O 1
ATOM 688 N N . ALA A 1 88 ? -18.077 -3.095 25.438 1.00 96.00 88 ALA A N 1
ATOM 689 C CA . ALA A 1 88 ? -17.824 -4.041 26.517 1.00 96.00 88 ALA A CA 1
ATOM 690 C C . ALA A 1 88 ? -18.121 -3.464 27.910 1.00 96.00 88 ALA A C 1
ATOM 692 O O . ALA A 1 88 ? -18.502 -4.200 28.819 1.00 96.00 88 ALA A O 1
ATOM 693 N N . SER A 1 89 ? -17.953 -2.154 28.104 1.00 95.19 89 SER A N 1
ATOM 694 C CA . SER A 1 89 ? -18.267 -1.487 29.372 1.00 95.19 89 SER A CA 1
ATOM 695 C C . SER A 1 89 ? -19.770 -1.293 29.578 1.00 95.19 89 SER A C 1
ATOM 697 O O . SER A 1 89 ? -20.234 -1.405 30.715 1.00 95.19 89 SER A O 1
ATOM 699 N N . ALA A 1 90 ? -20.520 -1.073 28.496 1.00 93.50 90 ALA A N 1
ATOM 700 C CA . ALA A 1 90 ? -21.980 -0.972 28.496 1.00 93.50 90 ALA A CA 1
ATOM 701 C C . ALA A 1 90 ? -22.693 -2.336 28.602 1.00 93.50 90 ALA A C 1
ATOM 703 O O . ALA A 1 90 ? -23.900 -2.390 28.832 1.00 93.50 90 ALA A O 1
ATOM 704 N N . ALA A 1 91 ? -21.954 -3.441 28.478 1.00 94.75 91 ALA A N 1
ATOM 705 C CA . ALA A 1 91 ? -22.499 -4.790 28.501 1.00 94.75 91 ALA A CA 1
ATOM 706 C C . ALA A 1 91 ? -23.269 -5.136 29.802 1.00 94.75 91 ALA A C 1
ATOM 708 O O . ALA A 1 91 ? -22.915 -4.648 30.896 1.00 94.75 91 ALA A O 1
ATOM 709 N N . PRO A 1 92 ? -24.270 -6.040 29.713 1.00 94.94 92 PRO A N 1
ATOM 710 C CA . PRO A 1 92 ? -24.941 -6.649 30.864 1.00 94.94 92 PRO A CA 1
ATOM 711 C C . PRO A 1 92 ? -23.952 -7.220 31.889 1.00 94.94 92 PRO A C 1
ATOM 713 O O . PRO A 1 92 ? -22.872 -7.681 31.527 1.00 94.94 92 PRO A O 1
ATOM 716 N N . ALA A 1 93 ? -24.287 -7.158 33.181 1.00 93.50 93 ALA A N 1
ATOM 717 C CA . ALA A 1 93 ? -23.343 -7.451 34.268 1.00 93.50 93 ALA A CA 1
ATOM 718 C C . ALA A 1 93 ? -22.758 -8.878 34.221 1.00 93.50 93 ALA A C 1
ATOM 720 O O . ALA A 1 93 ? -21.599 -9.078 34.581 1.00 93.50 93 ALA A O 1
ATOM 721 N N . ASP A 1 94 ? -23.545 -9.839 33.750 1.00 94.38 94 ASP A N 1
ATOM 722 C CA . ASP A 1 94 ? -23.195 -11.243 33.537 1.00 94.38 94 ASP A CA 1
ATOM 723 C C . ASP A 1 94 ? -22.212 -11.452 32.373 1.00 94.38 94 ASP A C 1
ATOM 725 O O . ASP A 1 94 ? -21.316 -12.290 32.473 1.00 94.38 94 ASP A O 1
ATOM 729 N N . LEU A 1 95 ? -22.308 -10.648 31.309 1.00 95.25 95 LEU A N 1
ATOM 730 C CA . LEU A 1 95 ? -21.448 -10.751 30.120 1.00 95.25 95 LEU A CA 1
ATOM 731 C C . LEU A 1 95 ? -20.263 -9.773 30.131 1.00 95.25 95 LEU A C 1
ATOM 733 O O . LEU A 1 95 ? -19.275 -9.971 29.421 1.00 95.25 95 LEU A O 1
ATOM 737 N N . ARG A 1 96 ? -20.315 -8.731 30.967 1.00 94.88 96 ARG A N 1
ATOM 738 C CA . ARG A 1 96 ? -19.359 -7.612 30.985 1.00 94.88 96 ARG A CA 1
ATOM 739 C C . ARG A 1 96 ? -17.909 -8.036 31.150 1.00 94.88 96 ARG A C 1
ATOM 741 O O . ARG A 1 96 ? -17.034 -7.505 30.474 1.00 94.88 96 ARG A O 1
ATOM 748 N N . ASN A 1 97 ? -17.628 -8.989 32.036 1.00 95.88 97 ASN A N 1
ATOM 749 C CA . ASN A 1 97 ? -16.255 -9.449 32.250 1.00 95.88 97 ASN A CA 1
ATOM 750 C C . ASN A 1 97 ? -15.704 -10.208 31.036 1.00 95.88 97 ASN A C 1
ATOM 752 O O . ASN A 1 97 ? -14.527 -10.053 30.713 1.00 95.88 97 ASN A O 1
ATOM 756 N N . ALA A 1 98 ? -16.536 -11.007 30.362 1.00 95.62 98 ALA A N 1
ATOM 757 C CA . ALA A 1 98 ? -16.143 -11.695 29.135 1.00 95.62 98 ALA A CA 1
ATOM 758 C C . ALA A 1 98 ? -15.914 -10.686 28.000 1.00 95.62 98 ALA A C 1
ATOM 760 O O . ALA A 1 98 ? -14.845 -10.688 27.389 1.00 95.62 98 ALA A O 1
ATOM 761 N N . ALA A 1 99 ? -16.847 -9.747 27.814 1.00 96.75 99 ALA A N 1
ATOM 762 C CA . ALA A 1 99 ? -16.739 -8.691 26.812 1.00 96.75 99 ALA A CA 1
ATOM 763 C C . ALA A 1 99 ? -15.488 -7.821 27.016 1.00 96.75 99 ALA A C 1
ATOM 765 O O . ALA A 1 99 ? -14.764 -7.548 26.065 1.00 96.75 99 ALA A O 1
ATOM 766 N N . LYS A 1 100 ? -15.174 -7.433 28.260 1.00 97.50 100 LYS A N 1
ATOM 767 C CA . LYS A 1 100 ? -13.977 -6.630 28.566 1.00 97.50 100 LYS A CA 1
ATOM 768 C C . LYS A 1 100 ? -12.675 -7.362 28.260 1.00 97.50 100 LYS A C 1
ATOM 770 O O . LYS A 1 100 ? -11.736 -6.738 27.781 1.00 97.50 100 LYS A O 1
ATOM 775 N N . LYS A 1 101 ? -12.609 -8.672 28.518 1.00 97.06 101 LYS A N 1
ATOM 776 C CA . LYS A 1 101 ? -11.430 -9.483 28.176 1.00 97.06 101 LYS A CA 1
ATOM 777 C C . LYS A 1 101 ? -11.227 -9.567 26.665 1.00 97.06 101 LYS A C 1
ATOM 779 O O . LYS A 1 101 ? -10.098 -9.426 26.208 1.00 97.06 101 LYS A O 1
ATOM 784 N N . LEU A 1 102 ? -12.302 -9.771 25.903 1.00 97.06 102 LEU A N 1
ATOM 785 C CA . LEU A 1 102 ? -12.238 -9.772 24.440 1.00 97.06 102 LEU A CA 1
ATOM 786 C C . LEU A 1 102 ? -11.843 -8.395 23.898 1.00 97.06 102 LEU A C 1
ATOM 788 O O . LEU A 1 102 ? -10.937 -8.307 23.079 1.00 97.06 102 LEU A O 1
ATOM 792 N N . ALA A 1 103 ? -12.437 -7.319 24.422 1.00 97.19 103 ALA A N 1
ATOM 793 C CA . ALA A 1 103 ? -12.100 -5.955 24.025 1.00 97.19 103 ALA A CA 1
ATOM 794 C C . ALA A 1 103 ? -10.637 -5.596 24.331 1.00 97.19 103 ALA A C 1
ATOM 796 O O . ALA A 1 103 ? -9.995 -4.937 23.523 1.00 97.19 103 ALA A O 1
ATOM 797 N N . ALA A 1 104 ? -10.081 -6.060 25.455 1.00 96.88 104 ALA A N 1
ATOM 798 C CA . ALA A 1 104 ? -8.661 -5.874 25.755 1.00 96.88 104 ALA A CA 1
ATOM 799 C C . ALA A 1 104 ? -7.759 -6.599 24.739 1.00 96.88 104 ALA A C 1
ATOM 801 O O . ALA A 1 104 ? -6.801 -6.011 24.253 1.00 96.88 104 ALA A O 1
ATOM 802 N N . ARG A 1 105 ? -8.096 -7.843 24.366 1.00 96.19 105 ARG A N 1
ATOM 803 C CA . ARG A 1 105 ? -7.356 -8.611 23.345 1.00 96.19 105 ARG A CA 1
ATOM 804 C C . ARG A 1 105 ? -7.487 -8.018 21.942 1.00 96.19 105 ARG A C 1
ATOM 806 O O . ARG A 1 105 ? -6.554 -8.152 21.159 1.00 96.19 105 ARG A O 1
ATOM 813 N N . TYR A 1 106 ? -8.632 -7.412 21.630 1.00 97.31 106 TYR A N 1
ATOM 814 C CA . TYR A 1 106 ? -8.837 -6.642 20.403 1.00 97.31 106 TYR A CA 1
ATOM 815 C C . TYR A 1 106 ? -7.878 -5.448 20.353 1.00 97.31 106 TYR A C 1
ATOM 817 O O . TYR A 1 106 ? -7.129 -5.319 19.393 1.00 97.31 106 TYR A O 1
ATOM 825 N N . VAL A 1 107 ? -7.857 -4.626 21.411 1.00 96.31 107 VAL A N 1
ATOM 826 C CA . VAL A 1 107 ? -6.984 -3.442 21.488 1.00 96.31 107 VAL A CA 1
ATOM 827 C C . VAL A 1 107 ? -5.517 -3.844 21.385 1.00 96.31 107 VAL A C 1
ATOM 829 O O . VAL A 1 107 ? -4.788 -3.267 20.593 1.00 96.31 107 VAL A O 1
ATOM 832 N N . GLU A 1 108 ? -5.104 -4.879 22.116 1.00 94.44 108 GLU A N 1
ATOM 833 C CA . GLU A 1 108 ? -3.739 -5.409 22.044 1.00 94.44 108 GLU A CA 1
ATOM 834 C C . GLU A 1 108 ? -3.340 -5.797 20.608 1.00 94.44 108 GLU A C 1
ATOM 836 O O . GLU A 1 108 ? -2.238 -5.478 20.165 1.00 94.44 108 GLU A O 1
ATOM 841 N N . ALA A 1 109 ? -4.227 -6.472 19.870 1.00 95.25 109 ALA A N 1
ATOM 842 C CA . ALA A 1 109 ? -3.959 -6.896 18.498 1.00 95.25 109 ALA A CA 1
ATOM 843 C C . ALA A 1 109 ? -3.867 -5.702 17.528 1.00 95.25 109 ALA A C 1
ATOM 845 O O . ALA A 1 109 ? -2.928 -5.635 16.737 1.00 95.25 109 ALA A O 1
ATOM 846 N N . GLU A 1 110 ? -4.778 -4.730 17.633 1.00 95.94 110 GLU A N 1
ATOM 847 C CA . GLU A 1 110 ? -4.748 -3.496 16.829 1.00 95.94 110 GLU A CA 1
ATOM 848 C C . GLU A 1 110 ? -3.481 -2.679 17.096 1.00 95.94 110 GLU A C 1
ATOM 850 O O . GLU A 1 110 ? -2.759 -2.322 16.167 1.00 95.94 110 GLU A O 1
ATOM 855 N N . GLU A 1 111 ? -3.157 -2.435 18.369 1.00 93.69 111 GLU A N 1
ATOM 856 C CA . GLU A 1 111 ? -1.959 -1.687 18.760 1.00 93.69 111 GLU A CA 1
ATOM 857 C C . GLU A 1 111 ? -0.683 -2.396 18.290 1.00 93.69 111 GLU A C 1
ATOM 859 O O . GLU A 1 111 ? 0.263 -1.750 17.827 1.00 93.69 111 GLU A O 1
ATOM 864 N N . THR A 1 112 ? -0.661 -3.731 18.343 1.00 92.75 112 THR A N 1
ATOM 865 C CA . THR A 1 112 ? 0.455 -4.523 17.815 1.00 92.75 112 THR A CA 1
ATOM 866 C C . THR A 1 112 ? 0.555 -4.397 16.294 1.00 92.75 112 THR A C 1
ATOM 868 O O . THR A 1 112 ? 1.659 -4.212 15.774 1.00 92.75 112 THR A O 1
ATOM 871 N N . ALA A 1 113 ? -0.564 -4.458 15.567 1.00 95.00 113 ALA A N 1
ATOM 872 C CA . ALA A 1 113 ? -0.588 -4.291 14.116 1.00 95.00 113 ALA A CA 1
ATOM 873 C C . ALA A 1 113 ? -0.113 -2.891 13.694 1.00 95.00 113 ALA A C 1
ATOM 875 O O . ALA A 1 113 ? 0.748 -2.782 12.820 1.00 95.00 113 ALA A O 1
ATOM 876 N N . GLU A 1 114 ? -0.604 -1.837 14.349 1.00 93.69 114 GLU A N 1
ATOM 877 C CA . GLU A 1 114 ? -0.168 -0.457 14.114 1.00 93.69 114 GLU A CA 1
ATOM 878 C C . GLU A 1 114 ? 1.322 -0.273 14.400 1.00 93.69 114 GLU A C 1
ATOM 880 O O . GLU A 1 114 ? 2.041 0.370 13.635 1.00 93.69 114 GLU A O 1
ATOM 885 N N . MET A 1 115 ? 1.810 -0.832 15.508 1.00 91.19 115 MET A N 1
ATOM 886 C CA . MET A 1 115 ? 3.227 -0.778 15.839 1.00 91.19 115 MET A CA 1
ATOM 887 C C . MET A 1 115 ? 4.058 -1.469 14.758 1.00 91.19 115 MET A C 1
ATOM 889 O O . MET A 1 115 ? 5.059 -0.909 14.310 1.00 91.19 115 MET A O 1
ATOM 893 N N . ILE A 1 116 ? 3.649 -2.662 14.320 1.00 93.69 116 ILE A N 1
ATOM 894 C CA . ILE A 1 116 ? 4.317 -3.355 13.220 1.00 93.69 116 ILE A CA 1
ATOM 895 C C . ILE A 1 116 ? 4.339 -2.469 11.971 1.00 93.69 116 ILE A C 1
ATOM 897 O O . ILE A 1 116 ? 5.386 -2.384 11.335 1.00 93.69 116 ILE A O 1
ATOM 901 N N . ASP A 1 117 ? 3.236 -1.796 11.643 1.00 94.12 117 ASP A N 1
ATOM 902 C CA . ASP A 1 117 ? 3.137 -0.909 10.480 1.00 94.12 117 ASP A CA 1
ATOM 903 C C . ASP A 1 117 ? 4.155 0.232 10.537 1.00 94.12 117 ASP A C 1
ATOM 905 O O . ASP A 1 117 ? 4.957 0.397 9.624 1.00 94.12 117 ASP A O 1
ATOM 909 N N . ARG A 1 118 ? 4.243 0.925 11.679 1.00 91.81 118 ARG A N 1
ATOM 910 C CA . ARG A 1 118 ? 5.229 2.001 11.877 1.00 91.81 118 ARG A CA 1
ATOM 911 C C . ARG A 1 118 ? 6.659 1.507 11.665 1.00 91.81 118 ARG A C 1
ATOM 913 O O . ARG A 1 118 ? 7.477 2.194 11.062 1.00 91.81 118 ARG A O 1
ATOM 920 N N . TYR A 1 119 ? 6.984 0.311 12.157 1.00 91.56 119 TYR A N 1
ATOM 921 C CA . TYR A 1 119 ? 8.311 -0.268 11.940 1.00 91.56 119 TYR A CA 1
ATOM 922 C C . TYR A 1 119 ? 8.518 -0.743 10.499 1.00 91.56 119 TYR A C 1
ATOM 924 O O . TYR A 1 119 ? 9.644 -0.665 10.007 1.00 91.56 119 TYR A O 1
ATOM 932 N N . ARG A 1 120 ? 7.469 -1.225 9.820 1.00 94.25 120 ARG A N 1
ATOM 933 C CA . ARG A 1 120 ? 7.517 -1.550 8.389 1.00 94.25 120 ARG A CA 1
ATOM 934 C C . ARG A 1 120 ? 7.847 -0.310 7.566 1.00 94.25 120 ARG A C 1
ATOM 936 O O . ARG A 1 120 ? 8.690 -0.424 6.680 1.00 94.25 120 ARG A O 1
ATOM 943 N N . ASP A 1 121 ? 7.269 0.839 7.897 1.00 91.75 121 ASP A N 1
ATOM 944 C CA . ASP A 1 121 ? 7.539 2.103 7.208 1.00 91.75 121 ASP A CA 1
ATOM 945 C C . ASP A 1 121 ? 8.997 2.543 7.385 1.00 91.75 121 ASP A C 1
ATOM 947 O O . ASP A 1 121 ? 9.674 2.844 6.405 1.00 91.75 121 ASP A O 1
ATOM 951 N N . ILE A 1 122 ? 9.531 2.488 8.615 1.00 90.69 122 ILE A N 1
ATOM 952 C CA . ILE A 1 122 ? 10.919 2.896 8.916 1.00 90.69 122 ILE A CA 1
ATOM 953 C C . ILE A 1 122 ? 11.946 2.134 8.067 1.00 90.69 122 ILE A C 1
ATOM 955 O O . ILE A 1 122 ? 12.943 2.710 7.636 1.00 90.69 122 ILE A O 1
ATOM 959 N N . VAL A 1 123 ? 11.738 0.832 7.855 1.00 90.19 123 VAL A N 1
ATOM 960 C CA . VAL A 1 123 ? 12.696 -0.022 7.129 1.00 90.19 123 VAL A CA 1
ATOM 961 C C . VAL A 1 123 ? 12.308 -0.262 5.669 1.00 90.19 123 VAL A C 1
ATOM 963 O O . VAL A 1 123 ? 12.931 -1.094 5.011 1.00 90.19 123 VAL A O 1
ATOM 966 N N . ASN A 1 124 ? 11.270 0.420 5.177 1.00 92.38 124 ASN A N 1
ATOM 967 C CA . ASN A 1 124 ? 10.664 0.201 3.864 1.00 92.38 124 ASN A CA 1
ATOM 968 C C . ASN A 1 124 ? 10.343 -1.289 3.590 1.00 92.38 124 ASN A C 1
ATOM 970 O O . ASN A 1 124 ? 10.653 -1.856 2.541 1.00 92.38 124 ASN A O 1
ATOM 974 N N . TYR A 1 125 ? 9.767 -1.973 4.584 1.00 93.88 125 TYR A N 1
ATOM 975 C CA . TYR A 1 125 ? 9.529 -3.421 4.556 1.00 93.88 125 TYR A CA 1
ATOM 976 C C . TYR A 1 125 ? 8.671 -3.853 3.364 1.00 93.88 125 TYR A C 1
ATOM 978 O O . TYR A 1 125 ? 8.954 -4.881 2.750 1.00 93.88 125 TYR A O 1
ATOM 986 N N . ASN A 1 126 ? 7.621 -3.088 3.051 1.00 92.94 126 ASN A N 1
ATOM 987 C CA . ASN A 1 126 ? 6.686 -3.435 1.983 1.00 92.94 126 ASN A CA 1
ATOM 988 C C . ASN A 1 126 ? 7.371 -3.398 0.610 1.00 92.94 126 ASN A C 1
ATOM 990 O O . ASN A 1 126 ? 7.157 -4.316 -0.179 1.00 92.94 126 ASN A O 1
ATOM 994 N N . PHE A 1 127 ? 8.246 -2.416 0.362 1.00 94.56 127 PHE A N 1
ATOM 995 C CA . PHE A 1 127 ? 9.097 -2.381 -0.828 1.00 94.56 127 PHE A CA 1
ATOM 996 C C . PHE A 1 127 ? 9.994 -3.615 -0.900 1.00 94.56 127 PHE A C 1
ATOM 998 O O . PHE A 1 127 ? 9.895 -4.379 -1.852 1.00 94.56 127 PHE A O 1
ATOM 1005 N N . TRP A 1 128 ? 10.804 -3.883 0.132 1.00 95.44 128 TRP A N 1
ATOM 1006 C CA . TRP A 1 128 ? 11.735 -5.020 0.106 1.00 95.44 128 TRP A CA 1
ATOM 1007 C C . TRP A 1 128 ? 11.033 -6.363 -0.058 1.00 95.44 128 TRP A C 1
ATOM 1009 O O . TRP A 1 128 ? 11.538 -7.258 -0.736 1.00 95.44 128 TRP A O 1
ATOM 1019 N N . ARG A 1 129 ? 9.857 -6.510 0.553 1.00 94.50 129 ARG A N 1
ATOM 1020 C CA . ARG A 1 129 ? 9.011 -7.681 0.354 1.00 94.50 129 ARG A CA 1
ATOM 1021 C C . ARG A 1 129 ? 8.561 -7.789 -1.103 1.00 94.50 129 ARG A C 1
ATOM 1023 O O . ARG A 1 129 ? 8.746 -8.850 -1.691 1.00 94.50 129 ARG A O 1
ATOM 1030 N N . ALA A 1 130 ? 8.021 -6.713 -1.675 1.00 95.62 130 ALA A N 1
ATOM 1031 C CA . ALA A 1 130 ? 7.574 -6.690 -3.064 1.00 95.62 130 ALA A CA 1
ATOM 1032 C C . ALA A 1 130 ? 8.727 -6.961 -4.042 1.00 95.62 130 ALA A C 1
ATOM 1034 O O . ALA A 1 130 ? 8.547 -7.722 -4.986 1.00 95.62 130 ALA A O 1
ATOM 1035 N N . THR A 1 131 ? 9.924 -6.429 -3.787 1.00 95.00 131 THR A N 1
ATOM 1036 C CA . THR A 1 131 ? 11.128 -6.705 -4.582 1.00 95.00 131 THR A CA 1
ATOM 1037 C C . THR A 1 131 ? 11.475 -8.189 -4.548 1.00 95.00 131 THR A C 1
ATOM 1039 O O . THR A 1 131 ? 11.634 -8.804 -5.595 1.00 95.00 131 THR A O 1
ATOM 1042 N N . CYS A 1 132 ? 11.521 -8.813 -3.366 1.00 94.69 132 CYS A N 1
ATOM 1043 C CA . CYS A 1 132 ? 11.774 -10.253 -3.253 1.00 94.69 132 CYS A CA 1
ATOM 1044 C C . CYS A 1 132 ? 10.723 -11.103 -3.986 1.00 94.69 132 CYS A C 1
ATOM 1046 O O . CYS A 1 132 ? 11.069 -12.116 -4.590 1.00 94.69 132 CYS A O 1
ATOM 1048 N N . GLU A 1 133 ? 9.449 -10.715 -3.910 1.00 95.00 133 GLU A N 1
ATOM 1049 C CA . GLU A 1 133 ? 8.350 -11.406 -4.591 1.00 95.00 133 GLU A CA 1
ATOM 1050 C C . GLU A 1 133 ? 8.418 -11.218 -6.118 1.00 95.00 133 GLU A C 1
ATOM 1052 O O . GLU A 1 133 ? 8.154 -12.164 -6.857 1.00 95.00 133 GLU A O 1
ATOM 1057 N N . ALA A 1 134 ? 8.814 -10.034 -6.593 1.00 96.12 134 ALA A N 1
ATOM 1058 C CA . ALA A 1 134 ? 8.909 -9.709 -8.013 1.00 96.12 134 ALA A CA 1
ATOM 1059 C C . ALA A 1 134 ? 10.152 -10.306 -8.687 1.00 96.12 134 ALA A C 1
ATOM 1061 O O . ALA A 1 134 ? 10.031 -10.876 -9.768 1.00 96.12 134 ALA A O 1
ATOM 1062 N N . GLU A 1 135 ? 11.332 -10.224 -8.068 1.00 93.00 135 GLU A N 1
ATOM 1063 C CA . GLU A 1 135 ? 12.623 -10.611 -8.675 1.00 93.00 135 GLU A CA 1
ATOM 1064 C C . GLU A 1 135 ? 12.727 -12.111 -9.005 1.00 93.00 135 GLU A C 1
ATOM 1066 O O . GLU A 1 135 ? 13.562 -12.522 -9.805 1.00 93.00 135 GLU A O 1
ATOM 1071 N N . VAL A 1 136 ? 11.861 -12.949 -8.426 1.00 94.12 136 VAL A N 1
ATOM 1072 C CA . VAL A 1 136 ? 11.777 -14.385 -8.751 1.00 94.12 136 VAL A CA 1
ATOM 1073 C C . VAL A 1 136 ? 10.810 -14.699 -9.898 1.00 94.12 136 VAL A C 1
ATOM 1075 O O . VAL A 1 136 ? 10.642 -15.864 -10.258 1.00 94.12 136 VAL A O 1
ATOM 1078 N N . THR A 1 137 ? 10.139 -13.690 -10.456 1.00 97.38 137 THR A N 1
ATOM 1079 C CA . THR A 1 137 ? 9.171 -13.869 -11.543 1.00 97.38 137 THR A CA 1
ATOM 1080 C C . THR A 1 137 ? 9.835 -13.812 -12.916 1.00 97.38 137 THR A C 1
ATOM 1082 O O . THR A 1 137 ? 10.819 -13.106 -13.128 1.00 97.38 137 THR A O 1
ATOM 1085 N N . GLU A 1 138 ? 9.250 -14.520 -13.885 1.00 98.12 138 GLU A N 1
ATOM 1086 C CA . GLU A 1 138 ? 9.740 -14.537 -15.267 1.00 98.12 138 GLU A CA 1
ATOM 1087 C C . GLU A 1 138 ? 9.835 -13.131 -15.902 1.00 98.12 138 GLU A C 1
ATOM 1089 O O . GLU A 1 138 ? 10.856 -12.838 -16.525 1.00 98.12 138 GLU A O 1
ATOM 1094 N N . PRO A 1 139 ? 8.849 -12.218 -15.745 1.00 97.94 139 PRO A N 1
ATOM 1095 C CA . PRO A 1 139 ? 8.977 -10.861 -16.275 1.00 97.94 139 PRO A CA 1
ATOM 1096 C C . PRO A 1 139 ? 10.142 -10.077 -15.666 1.00 97.94 139 PRO A C 1
ATOM 1098 O O . PRO A 1 139 ? 10.836 -9.380 -16.400 1.00 97.94 139 PRO A O 1
ATOM 1101 N N . ALA A 1 140 ? 10.407 -10.220 -14.363 1.00 97.62 140 ALA A N 1
ATOM 1102 C CA . ALA A 1 140 ? 11.530 -9.534 -13.725 1.00 97.62 140 ALA A CA 1
ATOM 1103 C C . ALA A 1 140 ? 12.877 -10.065 -14.227 1.00 97.62 140 ALA A C 1
ATOM 1105 O O . ALA A 1 140 ? 13.734 -9.278 -14.628 1.00 97.62 140 ALA A O 1
ATOM 1106 N N . LEU A 1 141 ? 13.041 -11.390 -14.305 1.00 97.88 141 LEU A N 1
ATOM 1107 C CA . LEU A 1 141 ? 14.254 -12.005 -14.856 1.00 97.88 141 LEU A CA 1
ATOM 1108 C C . LEU A 1 141 ? 14.510 -11.543 -16.294 1.00 97.88 141 LEU A C 1
ATOM 1110 O O . LEU A 1 141 ? 15.617 -11.110 -16.620 1.00 97.88 141 LEU A O 1
ATOM 1114 N N . ARG A 1 142 ? 13.467 -11.540 -17.130 1.00 98.19 142 ARG A N 1
ATOM 1115 C CA . ARG A 1 142 ? 13.536 -11.055 -18.512 1.00 98.19 142 ARG A CA 1
ATOM 1116 C C . ARG A 1 142 ? 13.910 -9.578 -18.582 1.00 98.19 142 ARG A C 1
ATOM 1118 O O . ARG A 1 142 ? 14.752 -9.208 -19.397 1.00 98.19 142 ARG A O 1
ATOM 1125 N N . ALA A 1 143 ? 13.319 -8.735 -17.735 1.00 98.25 143 ALA A N 1
ATOM 1126 C CA . ALA A 1 143 ? 13.611 -7.305 -17.680 1.00 98.25 143 ALA A CA 1
ATOM 1127 C C . ALA A 1 143 ? 15.085 -7.043 -17.335 1.00 98.25 143 ALA A C 1
ATOM 1129 O O . ALA A 1 143 ? 15.738 -6.229 -17.993 1.00 98.25 143 ALA A O 1
ATOM 1130 N N . ARG A 1 144 ? 15.623 -7.784 -16.356 1.00 97.38 144 ARG A N 1
ATOM 1131 C CA . ARG A 1 144 ? 17.029 -7.728 -15.928 1.00 97.38 144 ARG A CA 1
ATOM 1132 C C . ARG A 1 144 ? 17.978 -8.219 -17.024 1.00 97.38 144 ARG A C 1
ATOM 1134 O O . ARG A 1 144 ? 18.950 -7.534 -17.343 1.00 97.38 144 ARG A O 1
ATOM 1141 N N . GLU A 1 145 ? 17.691 -9.375 -17.619 1.00 98.12 145 GLU A N 1
ATOM 1142 C CA . GLU A 1 145 ? 18.520 -9.979 -18.668 1.00 98.12 145 GLU A CA 1
ATOM 1143 C C . GLU A 1 145 ? 18.601 -9.082 -19.907 1.00 98.12 145 GLU A C 1
ATOM 1145 O O . GLU A 1 145 ? 19.691 -8.791 -20.403 1.00 9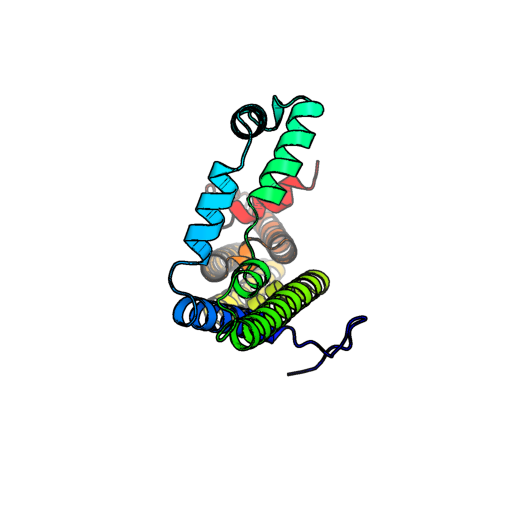8.12 145 GLU A O 1
ATOM 1150 N N . THR A 1 146 ? 17.455 -8.600 -20.387 1.00 98.31 146 THR A N 1
ATOM 1151 C CA . THR A 1 146 ? 17.387 -7.742 -21.578 1.00 98.31 146 THR A CA 1
ATOM 1152 C C . THR A 1 146 ? 17.996 -6.362 -21.333 1.00 98.31 146 THR A C 1
ATOM 1154 O O . THR A 1 146 ? 18.691 -5.860 -22.213 1.00 98.31 146 THR A O 1
ATOM 1157 N N . ALA A 1 147 ? 17.858 -5.786 -20.130 1.00 98.12 147 ALA A N 1
ATOM 1158 C CA . ALA A 1 147 ? 18.562 -4.553 -19.755 1.00 98.12 147 ALA A CA 1
ATOM 1159 C C . ALA A 1 147 ? 20.085 -4.738 -19.776 1.00 98.12 147 ALA A C 1
ATOM 1161 O O . ALA A 1 147 ? 20.810 -3.921 -20.346 1.00 98.12 147 ALA A O 1
ATOM 1162 N N . TRP A 1 148 ? 20.579 -5.826 -19.176 1.00 98.25 148 TRP A N 1
ATOM 1163 C CA . TRP A 1 148 ? 22.005 -6.148 -19.188 1.00 98.25 148 TRP A CA 1
ATOM 1164 C C . TRP A 1 148 ? 22.516 -6.342 -20.617 1.00 98.25 148 TRP A C 1
ATOM 1166 O O . TRP A 1 148 ? 23.557 -5.796 -20.988 1.00 98.25 148 TRP A O 1
ATOM 1176 N N . ARG A 1 149 ? 21.763 -7.074 -21.441 1.00 98.56 149 ARG A N 1
ATOM 1177 C CA . ARG A 1 149 ? 22.092 -7.299 -22.848 1.00 98.56 149 ARG A CA 1
ATOM 1178 C C . ARG A 1 149 ? 22.124 -5.994 -23.645 1.00 98.56 149 ARG A C 1
ATOM 1180 O O . ARG A 1 149 ? 23.058 -5.802 -24.418 1.00 98.56 149 ARG A O 1
ATOM 1187 N N . ALA A 1 150 ? 21.162 -5.098 -23.428 1.00 98.44 150 ALA A N 1
ATOM 1188 C CA . ALA A 1 150 ? 21.121 -3.790 -24.074 1.00 98.44 150 ALA A CA 1
ATOM 1189 C C . ALA A 1 150 ? 22.380 -2.968 -23.768 1.00 98.44 150 ALA A C 1
ATOM 1191 O O . ALA A 1 150 ? 22.978 -2.393 -24.675 1.00 98.44 150 ALA A O 1
ATOM 1192 N N . GLU A 1 151 ? 22.832 -2.981 -22.509 1.00 97.56 151 GLU A N 1
ATOM 1193 C CA . GLU A 1 151 ? 24.078 -2.327 -22.105 1.00 97.56 151 GLU A CA 1
ATOM 1194 C C . GLU A 1 151 ? 25.286 -2.942 -22.827 1.00 97.56 151 GLU A C 1
ATOM 1196 O O . GLU A 1 151 ? 26.105 -2.218 -23.386 1.00 97.56 151 GLU A O 1
ATOM 1201 N N . GLN A 1 152 ? 25.387 -4.275 -22.890 1.00 98.38 152 GLN A N 1
ATOM 1202 C CA . GLN A 1 152 ? 26.476 -4.934 -23.622 1.00 98.38 152 GLN A CA 1
ATOM 1203 C C . GLN A 1 152 ? 26.467 -4.582 -25.116 1.00 98.38 152 GLN A C 1
ATOM 1205 O O . GLN A 1 152 ? 27.517 -4.318 -25.702 1.00 98.38 152 GLN A O 1
ATOM 1210 N N . GLU A 1 153 ? 25.299 -4.576 -25.753 1.00 98.25 153 GLU A N 1
ATOM 1211 C CA . GLU A 1 153 ? 25.152 -4.214 -27.164 1.00 98.25 153 GLU A CA 1
ATOM 1212 C C . GLU A 1 153 ? 25.528 -2.744 -27.399 1.00 98.25 153 GLU A C 1
ATOM 1214 O O . GLU A 1 153 ? 26.219 -2.442 -28.375 1.00 98.25 153 GLU A O 1
ATOM 1219 N N . PHE A 1 154 ? 25.168 -1.844 -26.478 1.00 97.62 154 PHE A N 1
ATOM 1220 C CA . PHE A 1 154 ? 25.526 -0.430 -26.560 1.00 97.62 154 PHE A CA 1
ATOM 1221 C C . PHE A 1 154 ? 27.039 -0.211 -26.444 1.00 97.62 154 PHE A C 1
ATOM 1223 O O . PHE A 1 154 ? 27.624 0.462 -27.293 1.00 97.62 154 PHE A O 1
ATOM 1230 N N . GLN A 1 155 ? 27.694 -0.854 -25.472 1.00 96.81 155 GLN A N 1
ATOM 1231 C CA . GLN A 1 155 ? 29.153 -0.791 -25.310 1.00 96.81 155 GLN A CA 1
ATOM 1232 C C . GLN A 1 155 ? 29.908 -1.343 -26.531 1.00 96.81 155 GLN A C 1
ATOM 1234 O O . GLN A 1 155 ? 31.001 -0.884 -26.855 1.00 96.81 155 GLN A O 1
ATOM 1239 N N . ASN A 1 156 ? 29.309 -2.294 -27.254 1.00 97.44 156 ASN A N 1
ATOM 1240 C CA . ASN A 1 156 ? 29.853 -2.852 -28.494 1.00 97.44 156 ASN A CA 1
ATOM 1241 C C . ASN A 1 156 ? 29.441 -2.071 -29.761 1.00 97.44 156 ASN A C 1
ATOM 1243 O O . ASN A 1 156 ? 29.627 -2.575 -30.870 1.00 97.44 156 ASN A O 1
ATOM 1247 N N . ALA A 1 157 ? 28.870 -0.868 -29.615 1.00 96.75 157 ALA A N 1
ATOM 1248 C CA . ALA A 1 157 ? 28.373 -0.017 -30.701 1.00 96.75 157 ALA A CA 1
ATOM 1249 C C . ALA A 1 157 ? 27.305 -0.679 -31.603 1.00 96.75 157 ALA A C 1
ATOM 1251 O O . ALA A 1 157 ? 27.090 -0.271 -32.746 1.00 96.75 157 ALA A O 1
ATOM 1252 N N . GLN A 1 158 ? 26.592 -1.688 -31.096 1.00 98.12 158 GLN A N 1
ATOM 1253 C CA . GLN A 1 158 ? 25.494 -2.362 -31.794 1.00 98.12 158 GLN A CA 1
ATOM 1254 C C . GLN A 1 158 ? 24.168 -1.641 -31.519 1.00 98.12 158 GLN A C 1
ATOM 1256 O O . GLN A 1 158 ? 23.246 -2.201 -30.933 1.00 98.12 158 GLN A O 1
ATOM 1261 N N . LEU A 1 159 ? 24.067 -0.378 -31.943 1.00 97.56 159 LEU A N 1
ATOM 1262 C CA . LEU A 1 159 ? 23.001 0.546 -31.524 1.00 97.56 159 LEU A CA 1
ATOM 1263 C C . LEU A 1 159 ? 21.576 0.038 -31.796 1.00 97.56 159 LEU A C 1
ATOM 1265 O O . LEU A 1 159 ? 20.708 0.140 -30.934 1.00 97.56 159 LEU A O 1
ATOM 1269 N N . GLN A 1 160 ? 21.331 -0.559 -32.967 1.00 98.12 160 GLN A N 1
ATOM 1270 C CA . GLN A 1 160 ? 20.012 -1.107 -33.315 1.00 98.12 160 GLN A CA 1
ATOM 1271 C C . GLN A 1 160 ? 19.633 -2.324 -32.458 1.00 98.12 160 GLN A C 1
ATOM 1273 O O . GLN A 1 160 ? 18.469 -2.491 -32.098 1.00 98.12 160 GLN A O 1
ATOM 1278 N N . ALA A 1 161 ? 20.612 -3.164 -32.106 1.00 98.25 161 ALA A N 1
ATOM 1279 C CA . ALA A 1 161 ? 20.383 -4.285 -31.200 1.00 98.25 161 ALA A CA 1
ATOM 1280 C C . ALA A 1 161 ? 20.103 -3.768 -29.782 1.00 98.25 161 ALA A C 1
ATOM 1282 O O . ALA A 1 161 ? 19.075 -4.119 -29.206 1.00 98.25 161 ALA A O 1
ATOM 1283 N N . ALA A 1 162 ? 20.931 -2.833 -29.301 1.00 98.50 162 ALA A N 1
ATOM 1284 C CA . ALA A 1 162 ? 20.780 -2.213 -27.989 1.00 98.50 162 ALA A CA 1
ATOM 1285 C C . ALA A 1 162 ? 19.401 -1.569 -27.817 1.00 98.50 162 ALA A C 1
ATOM 1287 O O . ALA A 1 162 ? 18.729 -1.813 -26.817 1.00 98.50 162 ALA A O 1
ATOM 1288 N N . LYS A 1 163 ? 18.941 -0.801 -28.817 1.00 98.38 163 LYS A N 1
ATOM 1289 C CA . LYS A 1 163 ? 17.594 -0.219 -28.838 1.00 98.38 163 LYS A CA 1
ATOM 1290 C C . LYS A 1 163 ? 16.523 -1.288 -28.621 1.00 98.38 163 LYS A C 1
ATOM 1292 O O . LYS A 1 163 ? 15.691 -1.143 -27.729 1.00 98.38 163 LYS A O 1
ATOM 1297 N N . LYS A 1 164 ? 16.562 -2.364 -29.410 1.00 98.50 164 LYS A N 1
ATOM 1298 C CA . LYS A 1 164 ? 15.582 -3.448 -29.319 1.00 98.50 164 LYS A CA 1
ATOM 1299 C C . LYS A 1 164 ? 15.594 -4.102 -27.932 1.00 98.50 164 LYS A C 1
ATOM 1301 O O . LYS A 1 164 ? 14.534 -4.308 -27.351 1.00 98.50 164 LYS A O 1
ATOM 1306 N N . SER A 1 165 ? 16.776 -4.382 -27.388 1.00 98.62 165 SER A N 1
ATOM 1307 C CA . SER A 1 165 ? 16.925 -4.983 -26.058 1.00 98.62 165 SER A CA 1
ATOM 1308 C C . SER A 1 165 ? 16.424 -4.055 -24.938 1.00 98.62 165 SER A C 1
ATOM 1310 O O . SER A 1 165 ? 15.792 -4.528 -23.994 1.00 98.62 165 SER A O 1
ATOM 1312 N N . TYR A 1 166 ? 16.621 -2.734 -25.048 1.00 98.62 166 TYR A N 1
ATOM 1313 C CA . TYR A 1 166 ? 16.021 -1.764 -24.122 1.00 98.62 166 TYR A CA 1
ATOM 1314 C C . TYR A 1 166 ? 14.490 -1.777 -24.197 1.00 98.62 166 TYR A C 1
ATOM 1316 O O . TYR A 1 166 ? 13.828 -1.832 -23.163 1.00 98.62 166 TYR A O 1
ATOM 1324 N N . GLU A 1 167 ? 13.912 -1.763 -25.400 1.00 98.44 167 GLU A N 1
ATOM 1325 C CA . GLU A 1 167 ? 12.456 -1.812 -25.590 1.00 98.44 167 GLU A CA 1
ATOM 1326 C C . GLU A 1 167 ? 11.840 -3.105 -25.025 1.00 98.44 167 GLU A C 1
ATOM 1328 O O . GLU A 1 167 ? 10.800 -3.051 -24.364 1.00 98.44 167 GLU A O 1
ATOM 1333 N N . GLU A 1 168 ? 12.506 -4.251 -25.210 1.00 98.56 168 GLU A N 1
ATOM 1334 C CA . GLU A 1 168 ? 12.120 -5.533 -24.602 1.00 98.56 168 GLU A CA 1
ATOM 1335 C C . GLU A 1 168 ? 12.183 -5.477 -23.064 1.00 98.56 168 GLU A C 1
ATOM 1337 O O . GLU A 1 168 ? 11.257 -5.941 -22.392 1.00 98.56 168 GLU A O 1
ATOM 1342 N N . SER A 1 169 ? 13.222 -4.848 -22.504 1.00 98.56 169 SER A N 1
ATOM 1343 C CA . SER A 1 169 ? 13.351 -4.642 -21.058 1.00 98.56 169 SER A CA 1
ATOM 1344 C C . SER A 1 169 ? 12.238 -3.761 -20.498 1.00 98.56 169 SER A C 1
ATOM 1346 O O . SER A 1 169 ? 11.626 -4.115 -19.492 1.00 98.56 169 SER A O 1
ATOM 1348 N N . PHE A 1 170 ? 11.903 -2.650 -21.158 1.00 98.62 170 PHE A N 1
ATOM 1349 C CA . PHE A 1 170 ? 10.830 -1.765 -20.700 1.00 98.62 170 PHE A CA 1
ATOM 1350 C C . PHE A 1 170 ? 9.452 -2.425 -20.763 1.00 98.62 170 PHE A C 1
ATOM 1352 O O . PHE A 1 170 ? 8.633 -2.204 -19.871 1.00 98.62 170 PHE A O 1
ATOM 1359 N N . ALA A 1 171 ? 9.194 -3.259 -21.773 1.00 98.56 171 ALA A N 1
ATOM 1360 C CA . ALA A 1 171 ? 7.969 -4.050 -21.835 1.00 98.56 171 ALA A CA 1
ATOM 1361 C C . ALA A 1 171 ? 7.881 -5.060 -20.682 1.00 98.56 171 ALA A C 1
ATOM 1363 O O . ALA A 1 171 ? 6.844 -5.160 -20.028 1.00 98.56 171 ALA A O 1
ATOM 1364 N N . ALA A 1 172 ? 8.981 -5.749 -20.376 1.00 98.50 172 ALA A N 1
ATOM 1365 C CA . ALA A 1 172 ? 9.039 -6.669 -19.246 1.00 98.50 172 ALA A CA 1
ATOM 1366 C C . ALA A 1 172 ? 8.885 -5.937 -17.897 1.00 98.50 172 ALA A C 1
ATOM 1368 O O . ALA A 1 172 ? 8.128 -6.378 -17.035 1.00 98.50 172 ALA A O 1
ATOM 1369 N N . TRP A 1 173 ? 9.510 -4.767 -17.736 1.00 98.38 173 TRP A N 1
ATOM 1370 C CA . TRP A 1 173 ? 9.306 -3.914 -16.564 1.00 98.38 173 TRP A CA 1
ATOM 1371 C C . TRP A 1 173 ? 7.858 -3.446 -16.425 1.00 98.38 173 TRP A C 1
ATOM 1373 O O . TRP A 1 173 ? 7.339 -3.417 -15.314 1.00 98.38 173 TRP A O 1
ATOM 1383 N N . ARG A 1 174 ? 7.165 -3.137 -17.526 1.00 98.25 174 ARG A N 1
ATOM 1384 C CA . ARG A 1 174 ? 5.738 -2.785 -17.482 1.00 98.25 174 ARG A CA 1
ATOM 1385 C C . ARG A 1 174 ? 4.899 -3.912 -16.878 1.00 98.25 174 ARG A C 1
ATOM 1387 O O . ARG A 1 174 ? 4.082 -3.634 -16.002 1.00 98.25 174 ARG A O 1
ATOM 1394 N N . GLU A 1 175 ? 5.147 -5.161 -17.280 1.00 98.31 175 GLU A N 1
ATOM 1395 C CA . GLU A 1 175 ? 4.494 -6.344 -16.694 1.00 98.31 175 GLU A CA 1
ATOM 1396 C C . GLU A 1 175 ? 4.759 -6.448 -15.182 1.00 98.31 175 GLU A C 1
ATOM 1398 O O . GLU A 1 175 ? 3.823 -6.656 -14.409 1.00 98.31 175 GLU A O 1
ATOM 1403 N N . VAL A 1 176 ? 6.013 -6.255 -14.747 1.00 98.12 176 VAL A N 1
ATOM 1404 C CA . VAL A 1 176 ? 6.385 -6.289 -13.319 1.00 98.12 176 VAL A CA 1
ATOM 1405 C C . VAL A 1 176 ? 5.642 -5.212 -12.530 1.00 98.12 176 VAL A C 1
ATOM 1407 O O . VAL A 1 176 ? 5.040 -5.501 -11.500 1.00 98.12 176 VAL A O 1
ATOM 1410 N N . LEU A 1 177 ? 5.650 -3.971 -13.015 1.00 97.62 177 LEU A N 1
ATOM 1411 C CA . LEU A 1 177 ? 5.061 -2.829 -12.315 1.00 97.62 177 LEU A CA 1
ATOM 1412 C C . LEU A 1 177 ? 3.528 -2.887 -12.277 1.00 97.62 177 LEU A C 1
ATOM 1414 O O . LEU A 1 177 ? 2.915 -2.389 -11.334 1.00 97.62 177 LEU A O 1
ATOM 1418 N N . ASP A 1 178 ? 2.889 -3.485 -13.283 1.00 97.50 178 ASP A N 1
ATOM 1419 C CA . ASP A 1 178 ? 1.441 -3.717 -13.261 1.00 97.50 178 ASP A CA 1
ATOM 1420 C C . ASP A 1 178 ? 1.050 -4.824 -12.273 1.00 97.50 178 ASP A C 1
ATOM 1422 O O . ASP A 1 178 ? 0.001 -4.728 -11.635 1.00 97.50 178 ASP A O 1
ATOM 1426 N N . ALA A 1 179 ? 1.905 -5.836 -12.094 1.00 97.19 179 ALA A N 1
ATOM 1427 C CA . ALA A 1 179 ? 1.707 -6.899 -11.109 1.00 97.19 179 ALA A CA 1
ATOM 1428 C C . ALA A 1 179 ? 2.085 -6.485 -9.674 1.00 97.19 179 ALA A C 1
ATOM 1430 O O . ALA A 1 179 ? 1.529 -7.024 -8.716 1.00 97.19 179 ALA A O 1
ATOM 1431 N N . ALA A 1 180 ? 2.999 -5.523 -9.512 1.00 96.56 180 ALA A N 1
ATOM 1432 C CA . ALA A 1 180 ? 3.498 -5.054 -8.222 1.00 96.56 180 ALA A CA 1
ATOM 1433 C C . ALA A 1 180 ? 3.293 -3.534 -8.047 1.00 96.56 180 ALA A C 1
ATOM 1435 O O . ALA A 1 180 ? 4.247 -2.758 -8.172 1.00 96.56 180 ALA A O 1
ATOM 1436 N N . PRO A 1 181 ? 2.074 -3.081 -7.680 1.00 95.75 181 PRO A N 1
ATOM 1437 C CA . PRO A 1 181 ? 1.781 -1.663 -7.465 1.00 95.75 181 PRO A CA 1
ATOM 1438 C C . PRO A 1 181 ? 2.690 -0.984 -6.435 1.00 95.75 181 PRO A C 1
ATOM 1440 O O . PRO A 1 181 ? 2.966 0.204 -6.566 1.00 95.75 181 PRO A O 1
ATOM 1443 N N . VAL A 1 182 ? 3.180 -1.735 -5.439 1.00 95.25 182 VAL A N 1
ATOM 1444 C CA . VAL A 1 182 ? 4.143 -1.237 -4.443 1.00 95.25 182 VAL A CA 1
ATOM 1445 C C . VAL A 1 182 ? 5.426 -0.760 -5.122 1.00 95.25 182 VAL A C 1
ATOM 1447 O O . VAL A 1 182 ? 5.864 0.348 -4.849 1.00 95.25 182 VAL A O 1
ATOM 1450 N N . LEU A 1 183 ? 5.983 -1.542 -6.054 1.00 9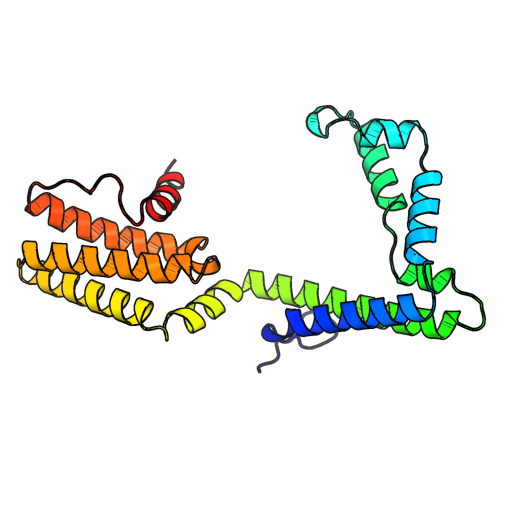6.44 183 LEU A N 1
ATOM 1451 C CA . LEU A 1 183 ? 7.178 -1.152 -6.814 1.00 96.44 183 LEU A CA 1
ATOM 1452 C C . LEU A 1 183 ? 6.865 -0.011 -7.786 1.00 96.44 183 LEU A C 1
ATOM 1454 O O . LEU A 1 183 ? 7.622 0.946 -7.901 1.00 96.44 183 LEU A O 1
ATOM 1458 N N . ARG A 1 184 ? 5.698 -0.057 -8.440 1.00 95.75 184 ARG A N 1
ATOM 1459 C CA . ARG A 1 184 ? 5.244 1.016 -9.337 1.00 95.75 184 ARG A CA 1
ATOM 1460 C C . ARG A 1 184 ? 5.110 2.367 -8.648 1.00 95.75 184 ARG A C 1
ATOM 1462 O O . ARG A 1 184 ? 5.307 3.382 -9.313 1.00 95.75 184 ARG A O 1
ATOM 1469 N N . ALA A 1 185 ? 4.740 2.376 -7.370 1.00 94.19 185 ALA A N 1
ATOM 1470 C CA . ALA A 1 185 ? 4.561 3.567 -6.547 1.00 94.19 185 ALA A CA 1
ATOM 1471 C C . ALA A 1 185 ? 5.806 3.930 -5.719 1.00 94.19 185 ALA A C 1
ATOM 1473 O O . ALA A 1 185 ? 5.806 4.961 -5.053 1.00 94.19 185 ALA A O 1
ATOM 1474 N N . ASP A 1 186 ? 6.878 3.147 -5.777 1.00 93.94 186 ASP A N 1
ATOM 1475 C CA . ASP A 1 186 ? 8.102 3.396 -5.017 1.00 93.94 186 ASP A CA 1
ATOM 1476 C C . ASP A 1 186 ? 9.049 4.353 -5.768 1.00 93.94 186 ASP A C 1
ATOM 1478 O O . ASP A 1 186 ? 9.028 4.427 -7.001 1.00 93.94 186 ASP A O 1
ATOM 1482 N N . GLU A 1 187 ? 9.818 5.150 -5.024 1.00 92.06 187 GLU A N 1
ATOM 1483 C CA . GLU A 1 187 ? 10.749 6.145 -5.578 1.00 92.06 187 GLU A CA 1
ATOM 1484 C C . GLU A 1 187 ? 12.068 5.513 -6.030 1.00 92.06 187 GLU A C 1
ATOM 1486 O O . GLU A 1 187 ? 12.546 5.845 -7.112 1.00 92.06 187 GLU A O 1
ATOM 1491 N N . LEU A 1 188 ? 12.605 4.540 -5.285 1.00 91.94 188 LEU A N 1
ATOM 1492 C CA . LEU A 1 188 ? 13.851 3.850 -5.644 1.00 91.94 188 LEU A CA 1
ATOM 1493 C C . LEU A 1 188 ? 13.695 3.106 -6.973 1.00 91.94 188 LEU A C 1
ATOM 1495 O O . LEU A 1 188 ? 14.566 3.168 -7.839 1.00 91.94 188 LEU A O 1
ATOM 1499 N N . THR A 1 189 ? 12.547 2.452 -7.162 1.00 95.12 189 THR A N 1
ATOM 1500 C CA . THR A 1 189 ? 12.207 1.797 -8.435 1.00 95.12 189 THR A CA 1
ATOM 1501 C C . THR A 1 189 ? 12.129 2.813 -9.578 1.00 95.12 189 THR A C 1
ATOM 1503 O O . THR A 1 189 ? 12.582 2.545 -10.692 1.00 95.12 189 THR A O 1
ATOM 1506 N N . ALA A 1 190 ? 11.553 3.991 -9.321 1.00 95.69 190 ALA A N 1
ATOM 1507 C CA . ALA A 1 190 ? 11.421 5.030 -10.334 1.00 95.69 190 ALA A CA 1
ATOM 1508 C C . ALA A 1 190 ? 12.780 5.627 -10.730 1.00 95.69 190 ALA A C 1
ATOM 1510 O O . ALA A 1 190 ? 13.021 5.834 -11.919 1.00 95.69 190 ALA A O 1
ATOM 1511 N N . GLU A 1 191 ? 13.672 5.858 -9.765 1.00 94.56 191 GLU A N 1
ATOM 1512 C CA . GLU A 1 191 ? 15.044 6.319 -9.996 1.00 94.56 191 GLU A CA 1
ATOM 1513 C C . GLU A 1 191 ? 15.850 5.305 -10.816 1.00 94.56 191 GLU A C 1
ATOM 1515 O O . GLU A 1 191 ? 16.428 5.670 -11.842 1.00 94.56 191 GLU A O 1
ATOM 1520 N N . GLU A 1 192 ? 15.814 4.023 -10.442 1.00 94.62 192 GLU A N 1
ATOM 1521 C CA . GLU A 1 192 ? 16.509 2.955 -11.169 1.00 94.62 192 GLU A CA 1
ATOM 1522 C C . GLU A 1 192 ? 16.058 2.877 -12.638 1.00 94.62 192 GLU A C 1
ATOM 1524 O O . GLU A 1 192 ? 16.873 2.820 -13.567 1.00 94.62 192 GLU A O 1
ATOM 1529 N N . LEU A 1 193 ? 14.745 2.919 -12.875 1.00 97.00 193 LEU A N 1
ATOM 1530 C CA . LEU A 1 193 ? 14.204 2.892 -14.231 1.00 97.00 193 LEU A CA 1
ATOM 1531 C C . LEU A 1 193 ? 14.504 4.181 -14.995 1.00 97.00 193 LEU A C 1
ATOM 1533 O O . LEU A 1 193 ? 14.755 4.123 -16.199 1.00 97.00 193 LEU A O 1
ATOM 1537 N N . ALA A 1 194 ? 14.524 5.335 -14.327 1.00 95.88 194 ALA A N 1
ATOM 1538 C CA . ALA A 1 194 ? 14.907 6.596 -14.948 1.00 95.88 194 ALA A CA 1
ATOM 1539 C C . ALA A 1 194 ? 16.366 6.574 -15.429 1.00 95.88 194 ALA A C 1
ATOM 1541 O O . ALA A 1 194 ? 16.638 7.037 -16.539 1.00 95.88 194 ALA A O 1
ATOM 1542 N N . GLU A 1 195 ? 17.287 5.978 -14.666 1.00 95.69 195 GLU A N 1
ATOM 1543 C CA . GLU A 1 195 ? 18.668 5.764 -15.114 1.00 95.69 195 GLU A CA 1
ATOM 1544 C C . GLU A 1 195 ? 18.735 4.858 -16.350 1.00 95.69 195 GLU A C 1
ATOM 1546 O O . GLU A 1 195 ? 19.444 5.166 -17.313 1.00 95.69 195 GLU A O 1
ATOM 1551 N N . LEU A 1 196 ? 17.962 3.766 -16.370 1.00 97.12 196 LEU A N 1
ATOM 1552 C CA . LEU A 1 196 ? 17.895 2.861 -17.521 1.00 97.12 196 LEU A CA 1
ATOM 1553 C C . LEU A 1 196 ? 17.346 3.572 -18.773 1.00 97.12 196 LEU A C 1
ATOM 1555 O O . LEU A 1 196 ? 17.898 3.440 -19.868 1.00 97.12 196 LEU A O 1
ATOM 1559 N N . ILE A 1 197 ? 16.298 4.385 -18.607 1.00 97.19 197 ILE A N 1
ATOM 1560 C CA . ILE A 1 197 ? 15.709 5.215 -19.668 1.00 97.19 197 ILE A CA 1
ATOM 1561 C C . ILE A 1 197 ? 16.703 6.279 -20.149 1.00 97.19 197 ILE A C 1
ATOM 1563 O O . ILE A 1 197 ? 16.769 6.559 -21.348 1.00 97.19 197 ILE A O 1
ATOM 1567 N N . ALA A 1 198 ? 17.498 6.870 -19.254 1.00 96.06 198 ALA A N 1
ATOM 1568 C CA . ALA A 1 198 ? 18.519 7.845 -19.624 1.00 96.06 198 ALA A CA 1
ATOM 1569 C C . ALA A 1 198 ? 19.585 7.225 -20.541 1.00 96.06 198 ALA A C 1
ATOM 1571 O O . ALA A 1 198 ? 19.940 7.829 -21.554 1.00 96.06 198 ALA A O 1
ATOM 1572 N N . ARG A 1 199 ? 20.026 5.991 -20.265 1.00 97.25 199 ARG A N 1
ATOM 1573 C CA . ARG A 1 199 ? 20.949 5.261 -21.155 1.00 97.25 199 ARG A CA 1
ATOM 1574 C C . ARG A 1 199 ? 20.310 4.934 -22.500 1.00 97.25 199 ARG A C 1
ATOM 1576 O O . ARG A 1 199 ? 20.937 5.125 -23.539 1.00 97.25 199 ARG A O 1
ATOM 1583 N N . TYR A 1 200 ? 19.038 4.541 -22.504 1.00 98.12 200 TYR A N 1
ATOM 1584 C CA . TYR A 1 200 ? 18.301 4.341 -23.750 1.00 98.12 200 TYR A CA 1
ATOM 1585 C C . TYR A 1 200 ? 18.233 5.617 -24.606 1.00 98.12 200 TYR A C 1
ATOM 1587 O O . TYR A 1 200 ? 18.437 5.563 -25.818 1.00 98.12 200 TYR A O 1
ATOM 1595 N N . ARG A 1 201 ? 18.028 6.789 -23.990 1.00 97.19 201 ARG A N 1
ATOM 1596 C CA . ARG A 1 201 ? 18.055 8.075 -24.707 1.00 97.19 201 ARG A CA 1
ATOM 1597 C C . ARG A 1 201 ? 19.398 8.342 -25.383 1.00 97.19 201 ARG A C 1
ATOM 1599 O O . ARG A 1 201 ? 19.392 8.868 -26.489 1.00 97.19 201 ARG A O 1
ATOM 1606 N N . MET A 1 202 ? 20.516 7.939 -24.777 1.00 97.56 202 MET A N 1
ATOM 1607 C CA . MET A 1 202 ? 21.839 8.053 -25.407 1.00 97.56 202 MET A CA 1
ATOM 1608 C C . MET A 1 202 ? 21.951 7.176 -26.664 1.00 97.56 202 MET A C 1
ATOM 1610 O O . MET A 1 202 ? 22.538 7.604 -27.655 1.00 97.56 202 MET A O 1
ATOM 1614 N N . VAL A 1 203 ? 21.369 5.969 -26.653 1.00 98.06 203 VAL A N 1
ATOM 1615 C CA . VAL A 1 203 ? 21.299 5.110 -27.852 1.00 98.06 203 VAL A CA 1
ATOM 1616 C C . VAL A 1 203 ? 20.483 5.785 -28.950 1.00 98.06 203 VAL A C 1
ATOM 1618 O O . VAL A 1 203 ? 20.919 5.827 -30.097 1.00 98.06 203 VAL A O 1
ATOM 1621 N N . LEU A 1 204 ? 19.315 6.330 -28.601 1.00 97.88 204 LEU A N 1
ATOM 1622 C CA . LEU A 1 204 ? 18.451 7.025 -29.555 1.00 97.88 204 LEU A CA 1
ATOM 1623 C C . LEU A 1 204 ? 19.124 8.266 -30.142 1.00 97.88 204 LEU A C 1
ATOM 1625 O O . LEU A 1 204 ? 19.039 8.474 -31.346 1.00 97.88 204 LEU A O 1
ATOM 1629 N N . GLU A 1 205 ? 19.839 9.041 -29.328 1.00 97.31 205 GLU A N 1
ATOM 1630 C CA . GLU A 1 205 ? 20.598 10.205 -29.791 1.00 9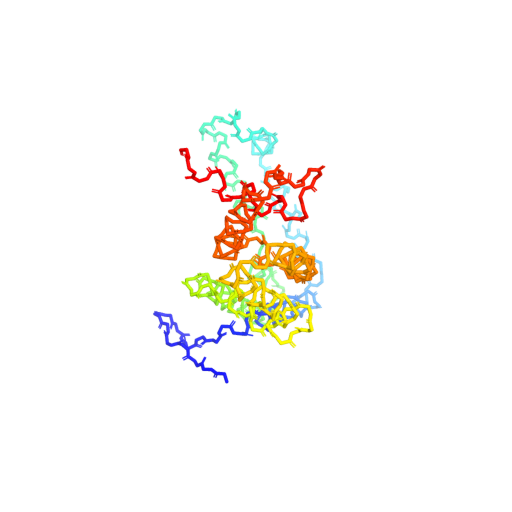7.31 205 GLU A CA 1
ATOM 1631 C C . GLU A 1 205 ? 21.651 9.815 -30.836 1.00 97.31 205 GLU A C 1
ATOM 1633 O O . GLU A 1 205 ? 21.732 10.448 -31.883 1.00 97.31 205 GLU A O 1
ATOM 1638 N N . GLN A 1 206 ? 22.398 8.727 -30.618 1.00 97.31 206 GLN A N 1
ATOM 1639 C CA . GLN A 1 206 ? 23.367 8.229 -31.608 1.00 97.31 206 GLN A CA 1
ATOM 1640 C C . GLN A 1 206 ? 22.716 7.660 -32.879 1.00 97.31 206 GLN A C 1
ATOM 1642 O O . GLN A 1 206 ? 23.386 7.523 -33.903 1.00 97.31 206 GLN A O 1
ATOM 1647 N N . LEU A 1 207 ? 21.432 7.307 -32.815 1.00 97.31 207 LEU A N 1
ATOM 1648 C CA . LEU A 1 207 ? 20.627 6.862 -33.952 1.00 97.31 207 LEU A CA 1
ATOM 1649 C C . LEU A 1 207 ? 19.852 8.008 -34.628 1.00 97.31 207 LEU A C 1
ATOM 1651 O O . LEU A 1 207 ? 19.127 7.742 -35.585 1.00 97.31 207 LEU A O 1
ATOM 1655 N N . ASP A 1 208 ? 19.974 9.251 -34.144 1.00 97.38 208 ASP A N 1
ATOM 1656 C CA . ASP A 1 208 ? 19.136 10.394 -34.539 1.00 97.38 208 ASP A CA 1
ATOM 1657 C C . ASP A 1 208 ? 17.617 10.133 -34.368 1.00 97.38 208 ASP A C 1
ATOM 1659 O O . ASP A 1 208 ? 16.768 10.677 -35.082 1.00 97.38 208 ASP A O 1
ATOM 1663 N N . GLU A 1 209 ? 17.250 9.299 -33.393 1.00 97.00 209 GLU A N 1
ATOM 1664 C CA . GLU A 1 209 ? 15.874 8.934 -33.059 1.00 97.00 209 GLU A CA 1
ATOM 1665 C C . GLU A 1 209 ? 15.373 9.657 -31.793 1.00 97.00 209 GLU A C 1
ATOM 1667 O O . GLU A 1 209 ? 16.137 10.140 -30.957 1.00 97.00 209 GLU A O 1
ATOM 1672 N N . LYS A 1 210 ? 14.047 9.741 -31.631 1.00 94.81 210 LYS A N 1
ATOM 1673 C CA . LYS A 1 210 ? 13.400 10.341 -30.451 1.00 94.81 210 LYS A CA 1
ATOM 1674 C C . LYS A 1 210 ? 12.757 9.272 -29.585 1.00 94.81 210 LYS A C 1
ATOM 1676 O O . LYS A 1 210 ? 12.331 8.236 -30.090 1.00 94.81 210 LYS A O 1
ATOM 1681 N N . LEU A 1 211 ? 12.617 9.564 -28.290 1.00 94.38 211 LEU A N 1
ATOM 1682 C CA . LEU A 1 211 ? 11.857 8.707 -27.382 1.00 94.38 211 LEU A CA 1
ATOM 1683 C C . LEU A 1 211 ? 10.419 8.527 -27.917 1.00 94.38 211 LEU A C 1
ATOM 1685 O O . LEU A 1 211 ? 9.785 9.532 -28.259 1.00 94.38 211 LEU A O 1
ATOM 1689 N N . PRO A 1 212 ? 9.895 7.289 -27.988 1.00 93.00 212 PRO A N 1
ATOM 1690 C CA . PRO A 1 212 ? 8.538 7.035 -28.455 1.00 93.00 212 PRO A CA 1
ATOM 1691 C C . PRO A 1 212 ? 7.494 7.823 -27.664 1.00 93.00 212 PRO A C 1
ATOM 1693 O O . PRO A 1 212 ? 7.623 8.012 -26.457 1.00 93.00 212 PRO A O 1
ATOM 1696 N N . THR A 1 213 ? 6.437 8.270 -28.340 1.00 91.81 213 THR A N 1
ATOM 1697 C CA . THR A 1 213 ? 5.291 8.925 -27.699 1.00 91.81 213 THR A CA 1
ATOM 1698 C C . THR A 1 213 ? 4.002 8.245 -28.182 1.00 91.81 213 THR A C 1
ATOM 1700 O O . THR A 1 213 ? 3.692 8.350 -29.370 1.00 91.81 213 THR A O 1
ATOM 1703 N N . PRO A 1 214 ? 3.250 7.540 -27.313 1.00 90.88 214 PRO A N 1
ATOM 1704 C CA . PRO A 1 214 ? 3.494 7.361 -25.878 1.00 90.88 214 PRO A CA 1
ATOM 1705 C C . PRO A 1 214 ? 4.678 6.425 -25.576 1.00 90.88 214 PRO A C 1
ATOM 1707 O O . PRO A 1 214 ? 4.938 5.480 -26.319 1.00 90.88 214 PRO A O 1
ATOM 1710 N N . PHE A 1 215 ? 5.369 6.676 -24.461 1.00 95.56 215 PHE A N 1
ATOM 1711 C CA . PHE A 1 215 ? 6.393 5.780 -23.923 1.00 95.56 215 PHE A CA 1
ATOM 1712 C C . PHE A 1 215 ? 5.774 4.806 -22.908 1.00 95.56 215 PHE A C 1
ATOM 1714 O O . PHE A 1 215 ? 4.929 5.195 -22.103 1.00 95.56 215 PHE A O 1
ATOM 1721 N N . ILE A 1 216 ? 6.189 3.536 -22.924 1.00 97.19 216 ILE A N 1
ATOM 1722 C CA . ILE A 1 216 ? 5.550 2.471 -22.126 1.00 97.19 216 ILE A CA 1
ATOM 1723 C C . ILE A 1 216 ? 5.714 2.644 -20.605 1.00 97.19 216 ILE A C 1
ATOM 1725 O O . ILE A 1 216 ? 4.866 2.185 -19.843 1.00 97.19 216 ILE A O 1
ATOM 1729 N N . LEU A 1 217 ? 6.765 3.347 -20.171 1.00 96.81 217 LEU A N 1
ATOM 1730 C CA . LEU A 1 217 ? 7.015 3.701 -18.767 1.00 96.81 217 LEU A CA 1
ATOM 1731 C C . LEU A 1 217 ? 6.900 5.216 -18.527 1.00 96.81 217 LEU A C 1
ATOM 1733 O O . LEU A 1 217 ? 7.605 5.767 -17.682 1.00 96.81 217 LEU A O 1
ATOM 1737 N N . GLN A 1 218 ? 6.057 5.916 -19.298 1.00 94.94 218 GLN A N 1
ATOM 1738 C CA . GLN A 1 218 ? 5.886 7.368 -19.158 1.00 94.94 218 GLN A CA 1
ATOM 1739 C C . GLN A 1 218 ? 5.457 7.762 -17.736 1.00 94.94 218 GLN A C 1
ATOM 1741 O O . GLN A 1 218 ? 5.993 8.714 -17.183 1.00 94.94 218 GLN A O 1
ATOM 1746 N N . ASP A 1 219 ? 4.569 6.981 -17.115 1.00 93.69 219 ASP A N 1
ATOM 1747 C CA . ASP A 1 219 ? 4.107 7.196 -15.741 1.00 93.69 219 ASP A CA 1
ATOM 1748 C C . ASP A 1 219 ? 5.239 7.137 -14.711 1.00 93.69 219 ASP A C 1
ATOM 1750 O O . ASP A 1 219 ? 5.186 7.839 -13.710 1.00 93.69 219 ASP A O 1
ATOM 1754 N N . ILE A 1 220 ? 6.272 6.329 -14.951 1.00 94.25 220 ILE A N 1
ATOM 1755 C CA . ILE A 1 220 ? 7.449 6.256 -14.080 1.00 94.25 220 ILE A CA 1
ATOM 1756 C C . ILE A 1 220 ? 8.365 7.459 -14.308 1.00 94.25 220 ILE A C 1
ATOM 1758 O O . ILE A 1 220 ? 8.834 8.079 -13.356 1.00 94.25 220 ILE A O 1
ATOM 1762 N N . LEU A 1 221 ? 8.581 7.821 -15.573 1.00 90.62 221 LEU A N 1
ATOM 1763 C CA . LEU A 1 221 ? 9.420 8.953 -15.955 1.00 90.62 221 LEU A CA 1
ATOM 1764 C C . LEU A 1 221 ? 8.871 10.294 -15.437 1.00 90.62 221 LEU A C 1
ATOM 1766 O O . LEU A 1 221 ? 9.636 11.165 -15.018 1.00 90.62 221 LEU A O 1
ATOM 1770 N N . ASP A 1 222 ? 7.550 10.463 -15.434 1.00 90.94 222 ASP A N 1
ATOM 1771 C CA . ASP A 1 222 ? 6.905 11.683 -14.943 1.00 90.94 222 ASP A CA 1
ATOM 1772 C C . ASP A 1 222 ? 7.124 11.866 -13.428 1.00 90.94 222 ASP A C 1
ATOM 1774 O O . ASP A 1 222 ? 7.254 12.993 -12.943 1.00 90.94 222 ASP A O 1
ATOM 1778 N N . ARG A 1 223 ? 7.262 10.767 -12.672 1.00 86.38 223 ARG A N 1
ATOM 1779 C CA . ARG A 1 223 ? 7.486 10.804 -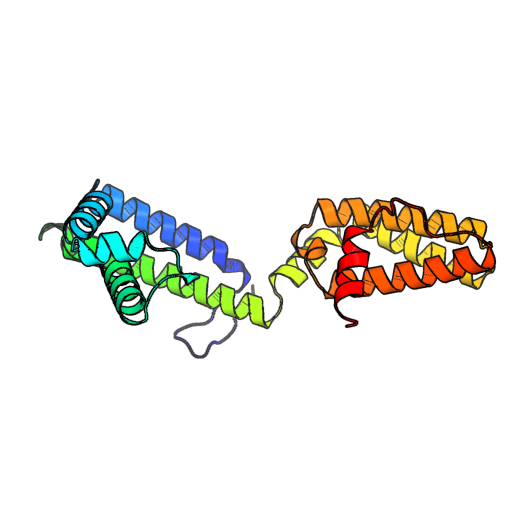11.216 1.00 86.38 223 ARG A CA 1
ATOM 1780 C C . ARG A 1 223 ? 8.861 11.347 -10.844 1.00 86.38 223 ARG A C 1
ATOM 1782 O O . ARG A 1 223 ? 8.959 12.129 -9.906 1.00 86.38 223 ARG A O 1
ATOM 1789 N N . THR A 1 224 ? 9.904 11.000 -11.594 1.00 80.81 224 THR A N 1
ATOM 1790 C CA . THR A 1 224 ? 11.269 11.497 -11.335 1.00 80.81 224 THR A CA 1
ATOM 1791 C C . THR A 1 224 ? 11.488 12.908 -11.885 1.00 80.81 224 THR A C 1
ATOM 1793 O O . THR A 1 224 ? 12.248 13.690 -11.319 1.00 80.81 224 THR A O 1
ATOM 1796 N N . SER A 1 225 ? 10.758 13.284 -12.940 1.00 64.19 225 SER A N 1
ATOM 1797 C CA . SER A 1 225 ? 10.828 14.620 -13.553 1.00 64.19 225 SER A CA 1
ATOM 1798 C C . SER A 1 225 ? 10.225 15.730 -12.678 1.00 64.19 225 SER A C 1
ATOM 1800 O O . SER A 1 225 ? 10.572 16.898 -12.841 1.00 64.19 225 SER A O 1
ATOM 1802 N N . THR A 1 226 ? 9.342 15.379 -11.738 1.00 52.75 226 THR A N 1
ATOM 1803 C CA . THR A 1 226 ? 8.648 16.340 -10.859 1.00 52.75 226 THR A CA 1
ATOM 1804 C C . THR A 1 226 ? 9.503 16.771 -9.653 1.00 52.75 226 THR A C 1
ATOM 1806 O O . THR A 1 226 ? 9.196 17.768 -9.012 1.00 52.75 226 THR A O 1
ATOM 1809 N N . VAL A 1 227 ? 10.610 16.073 -9.363 1.00 42.75 227 VAL A N 1
ATOM 1810 C CA . VAL A 1 227 ? 11.492 16.345 -8.205 1.00 42.75 227 VAL A CA 1
ATOM 1811 C C . VAL A 1 227 ? 12.616 17.348 -8.540 1.00 42.75 227 VAL A C 1
ATOM 1813 O O . VAL A 1 227 ? 13.338 17.805 -7.660 1.00 42.75 227 VAL A O 1
ATOM 1816 N N . ALA A 1 228 ? 12.755 17.747 -9.809 1.00 35.19 228 ALA A N 1
ATOM 1817 C CA . ALA A 1 228 ? 13.785 18.683 -10.276 1.00 35.19 228 ALA A CA 1
ATOM 1818 C C . ALA A 1 228 ? 13.337 20.166 -10.337 1.00 35.19 228 ALA A C 1
ATOM 1820 O O . ALA A 1 228 ? 13.925 20.941 -11.098 1.00 35.19 228 ALA A O 1
ATOM 1821 N N . GLN A 1 229 ? 12.312 20.568 -9.570 1.00 30.36 229 GLN A N 1
ATOM 1822 C CA . GLN A 1 229 ? 11.859 21.967 -9.439 1.00 30.36 229 GLN A CA 1
ATOM 1823 C C . GLN A 1 229 ? 11.901 22.461 -7.995 1.00 30.36 229 GLN A C 1
ATOM 1825 O O . GLN A 1 229 ? 11.430 21.724 -7.104 1.00 30.36 229 GLN A O 1
#

Foldseek 3Di:
DDWDDDPDDDTADLVCLVVLVVQLVVLVVVLCVLQPCLQVVQLVVLVVPQDPLLVVLCVDDPVRHDPVSVVSVVVSVVSNDGAQCVSLCPDDPVCNVVSNVSSVSSVVSNVSSVVSVVVCVVVVVLLVVLCVVLCPDPLNVLLVVLLVVLVVCVVVVVLVSSLVSLLSNLVSVLVSCVVRVSLVPDPVSLVVVLVSVVVSVVSCVVVVHDQDVVHSSVSSNVVVVVVPD

Secondary structure (DSSP, 8-state):
---B--SSSS-B-GGGHHHHHHHHHHHHHHHHHHSTTHHHHHHHHHHHTS-HHHHHHHHS-TTT--HHHHHHHHHHHHHH---HHHHHHHS-TTTHHHHHHHHHHHHHHHHHHHHHHHHHHHTTHHHHHHHHHHHTSHHHHHHHHHHHHHHHHHHTT-HHHHHHHHHHHHHHHHHHHHH-HHHHT-HHHHHHHHHHHHHHHHHHHHTT----SS-TTHHHHHHHHTT--

Radius of gyration: 26.96 Å; chains: 1; bounding box: 58×44×69 Å